Protein AF-A0A376UGY5-F1 (afdb_monomer_lite)

Foldseek 3Di:
DWWQDLQRAIEAEFAADCPPLCLQVLLLLLLQVLQQADSVSYHYDYNDPVPHDDDPYDDPNCSCVWRVVFSNQQSNQLLLVQLCQFCVVQVHDSVQWDAHPNGWIDGPSGIDHSNNLQNQQPDPPHVHIGGGGGGDDDPDDQDKDKDKDWDWDADPVPRDIDTDDIDIGIGRDDDSDPVSVVVVSVVVVVVVCCVVPPDDDDDDPPPDD

pLDDT: mean 94.2, std 6.27, range [48.34, 98.62]

InterPro domains:
  IPR016208 Aldehyde oxidase/xanthine dehydrogenase-like [PTHR11908] (2-206)
  IPR037165 Aldehyde oxidase/xanthine dehydrogenase, molybdopterin binding domain superfamily [SSF56003] (2-205)
  IPR046867 Aldehyde oxidase/xanthine dehydrogenase, second molybdopterin binding domain [PF20256] (2-205)

Secondary structure (DSSP, 8-state):
-EEE-TTS-EEEEESS--SSS-HHHHHHHHHHHHHT--GGGEEEEES-TTTSPP---S-TT-TIIIIIHHHHHHHHHHHHHHHHHHHHHHTS-GGG-EEETTTEEE-SS-EEEHHHHHHHHHSTTS----EE------SS----EEEEEEEEEE-TTT--EEEEEEEEEEE-SS-SSHHHHHHHHHHHHHHHHHHHHT---PPPS----

Structure (mmCIF, N/CA/C/O backbone):
data_AF-A0A376UGY5-F1
#
_entry.id   AF-A0A376UGY5-F1
#
loop_
_atom_site.group_PDB
_atom_site.id
_atom_site.type_symbol
_atom_site.label_atom_id
_atom_site.label_alt_id
_atom_site.label_comp_id
_atom_site.label_asym_id
_atom_site.label_entity_id
_atom_site.label_seq_id
_atom_site.pdbx_PDB_ins_code
_atom_site.Cartn_x
_atom_site.Cartn_y
_atom_site.Cartn_z
_atom_site.occupancy
_atom_site.B_iso_or_equiv
_atom_site.auth_seq_id
_atom_site.auth_comp_id
_atom_site.auth_asym_id
_atom_site.auth_atom_id
_atom_site.pdbx_PDB_model_num
ATOM 1 N N . MET A 1 1 ? -2.502 10.265 7.426 1.00 94.56 1 MET A N 1
ATOM 2 C CA . MET A 1 1 ? -3.609 10.281 8.416 1.00 94.56 1 MET A CA 1
ATOM 3 C C . MET A 1 1 ? -4.703 9.371 7.891 1.00 94.56 1 MET A C 1
ATOM 5 O O . MET A 1 1 ? -4.855 9.305 6.682 1.00 94.56 1 MET A O 1
ATOM 9 N N . ILE A 1 2 ? -5.437 8.677 8.754 1.00 98.06 2 ILE A N 1
ATOM 10 C CA . ILE A 1 2 ? -6.602 7.871 8.373 1.00 98.06 2 ILE A CA 1
ATOM 11 C C . ILE A 1 2 ? -7.768 8.190 9.304 1.00 98.06 2 ILE A C 1
ATOM 13 O O . ILE A 1 2 ? -7.582 8.264 10.517 1.00 98.06 2 ILE A O 1
ATOM 17 N N . LYS A 1 3 ? -8.952 8.410 8.750 1.00 97.62 3 LYS A N 1
ATOM 18 C CA . LYS A 1 3 ? -10.174 8.733 9.485 1.00 97.62 3 LYS A CA 1
ATOM 19 C C . LYS A 1 3 ? -11.205 7.636 9.254 1.00 97.62 3 LYS A C 1
ATOM 21 O O . LYS A 1 3 ? -11.337 7.160 8.132 1.00 97.62 3 LYS A O 1
ATOM 26 N N . LEU A 1 4 ? -11.899 7.249 10.322 1.00 98.38 4 LEU A N 1
ATOM 27 C CA . LEU A 1 4 ? -13.105 6.429 10.250 1.00 98.38 4 LEU A CA 1
ATOM 28 C C . LEU A 1 4 ? -14.309 7.342 9.971 1.00 98.38 4 LEU A C 1
ATOM 30 O O . LEU A 1 4 ? -14.543 8.292 10.725 1.00 98.38 4 LEU A O 1
ATOM 34 N N . GLU A 1 5 ? -15.047 7.056 8.903 1.00 97.94 5 GLU A N 1
ATOM 35 C CA . GLU A 1 5 ? -16.263 7.773 8.513 1.00 97.94 5 GLU A CA 1
ATOM 36 C C . GLU A 1 5 ? -17.517 7.178 9.170 1.00 97.94 5 GLU A C 1
ATOM 38 O O . GLU A 1 5 ? -17.517 6.047 9.663 1.00 97.94 5 GLU A O 1
ATOM 43 N N . SER A 1 6 ? -18.605 7.953 9.176 1.00 95.94 6 SER A N 1
ATOM 44 C CA . SER A 1 6 ? -19.867 7.613 9.852 1.00 95.94 6 SER A CA 1
ATOM 45 C C . SER A 1 6 ? -20.532 6.336 9.321 1.00 95.94 6 SER A C 1
ATOM 47 O O . SER A 1 6 ? -21.316 5.711 10.031 1.00 95.94 6 SER A O 1
ATOM 49 N N . ASP A 1 7 ? -20.236 5.945 8.080 1.00 95.19 7 ASP A N 1
ATOM 50 C CA . ASP A 1 7 ? -20.742 4.728 7.438 1.00 95.19 7 ASP A CA 1
ATOM 51 C C . ASP A 1 7 ? -19.854 3.492 7.677 1.00 95.19 7 ASP A C 1
ATOM 53 O O . ASP A 1 7 ? -20.205 2.390 7.256 1.00 95.19 7 ASP A O 1
ATOM 57 N N . GLY A 1 8 ? -18.732 3.648 8.389 1.00 96.19 8 GLY A N 1
ATOM 58 C CA . GLY A 1 8 ? -17.773 2.580 8.659 1.00 96.19 8 GLY A CA 1
ATOM 59 C C . GLY A 1 8 ? -16.635 2.461 7.641 1.00 96.19 8 GLY A C 1
ATOM 60 O O . GLY A 1 8 ? -15.771 1.603 7.828 1.00 96.19 8 GLY A O 1
ATOM 61 N N . THR A 1 9 ? -16.613 3.300 6.601 1.00 98.12 9 THR A N 1
ATOM 62 C CA . THR A 1 9 ? -15.516 3.375 5.622 1.00 98.12 9 THR A CA 1
ATOM 63 C C . THR A 1 9 ? -14.367 4.252 6.129 1.00 98.12 9 THR A C 1
ATOM 65 O O . THR A 1 9 ? -14.430 4.844 7.211 1.00 98.12 9 THR A O 1
ATOM 68 N N . PHE A 1 10 ? -13.276 4.326 5.365 1.00 98.50 10 PHE A N 1
ATOM 69 C CA . PHE A 1 10 ? -12.065 5.039 5.748 1.00 98.50 10 PHE A CA 1
ATOM 70 C C . PHE A 1 10 ? -11.624 6.041 4.692 1.00 98.50 10 PHE A C 1
ATOM 72 O O . PHE A 1 10 ? -11.534 5.712 3.511 1.00 98.50 10 PHE A O 1
ATOM 79 N N . ILE A 1 11 ? -11.219 7.229 5.138 1.00 97.94 11 ILE A N 1
ATOM 80 C CA . ILE A 1 11 ? -10.492 8.192 4.307 1.00 97.94 11 ILE A CA 1
ATOM 81 C C . ILE A 1 11 ? -9.038 8.246 4.766 1.00 97.94 11 ILE A C 1
ATOM 83 O O . ILE A 1 11 ? -8.745 8.530 5.929 1.00 97.94 11 ILE A O 1
ATOM 87 N N . VAL A 1 12 ? -8.108 8.000 3.846 1.00 97.56 12 VAL A N 1
ATOM 88 C CA . VAL A 1 12 ? -6.664 8.093 4.068 1.00 97.56 12 VAL A CA 1
ATOM 89 C C . VAL A 1 12 ? -6.123 9.329 3.370 1.00 97.56 12 VAL A C 1
ATOM 91 O O . VAL A 1 12 ? -6.063 9.384 2.147 1.00 97.56 12 VAL A O 1
ATOM 94 N N . HIS A 1 13 ? -5.650 10.297 4.148 1.00 95.75 13 HIS A N 1
ATOM 95 C CA . HIS A 1 13 ? -4.862 11.409 3.626 1.00 95.75 13 HIS A CA 1
ATOM 96 C C . HIS A 1 13 ? -3.386 11.010 3.586 1.00 95.75 13 HIS A C 1
ATOM 98 O O . HIS A 1 13 ? -2.750 10.833 4.640 1.00 95.75 13 HIS A O 1
ATOM 104 N N . SER A 1 14 ? -2.857 10.865 2.372 1.00 93.75 14 SER A N 1
ATOM 105 C CA . SER A 1 14 ? -1.465 10.513 2.090 1.00 93.75 14 SER A CA 1
ATOM 106 C C . SER A 1 14 ? -0.712 11.726 1.550 1.00 93.75 14 SER A C 1
ATOM 108 O O . SER A 1 14 ? -1.171 12.383 0.621 1.00 93.75 14 SER A O 1
ATOM 110 N N . GLY A 1 15 ? 0.459 12.026 2.117 1.00 90.94 15 GLY A N 1
ATOM 111 C CA . GLY A 1 15 ? 1.313 13.096 1.593 1.00 90.94 15 GLY A CA 1
ATOM 112 C C . GLY A 1 15 ? 2.056 12.694 0.317 1.00 90.94 15 GLY A C 1
ATOM 113 O O . GLY A 1 15 ? 2.417 13.552 -0.485 1.00 90.94 15 GLY A O 1
ATOM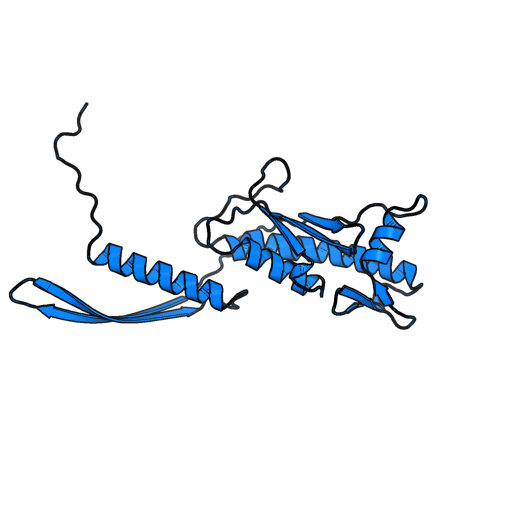 114 N N . GLY A 1 16 ? 2.282 11.393 0.112 1.00 88.38 16 GLY A N 1
ATOM 115 C CA . GLY A 1 16 ? 2.928 10.884 -1.093 1.00 88.38 16 GLY A CA 1
ATOM 116 C C . GLY A 1 16 ? 2.028 11.075 -2.312 1.00 88.38 16 GLY A C 1
ATOM 117 O O . GLY A 1 16 ? 0.856 10.708 -2.270 1.00 88.38 16 GLY A O 1
ATOM 118 N N . ALA A 1 17 ? 2.578 11.635 -3.389 1.00 88.94 17 ALA A N 1
ATOM 119 C CA . ALA A 1 17 ? 1.874 11.798 -4.657 1.00 88.94 17 ALA A CA 1
ATOM 120 C C . ALA A 1 17 ? 1.990 10.528 -5.511 1.00 88.94 17 ALA A C 1
ATOM 122 O O . ALA A 1 17 ? 3.098 10.030 -5.732 1.00 88.94 17 ALA A O 1
ATOM 123 N N . ASP A 1 18 ? 0.870 10.029 -6.030 1.00 91.00 18 ASP A N 1
ATOM 124 C CA . ASP A 1 18 ? 0.881 8.963 -7.029 1.00 91.00 18 ASP A CA 1
ATOM 125 C C . ASP A 1 18 ? 1.038 9.557 -8.434 1.00 91.00 18 ASP A C 1
ATOM 127 O O . ASP A 1 18 ? 0.177 10.276 -8.935 1.00 91.00 18 ASP A O 1
ATOM 131 N N . ILE A 1 19 ? 2.166 9.255 -9.076 1.00 91.75 19 ILE A N 1
ATOM 132 C CA . ILE A 1 19 ? 2.497 9.704 -10.437 1.00 91.75 19 ILE A CA 1
ATOM 133 C C . ILE A 1 19 ? 2.332 8.578 -11.470 1.00 91.75 19 ILE A C 1
ATOM 135 O O . ILE A 1 19 ? 2.988 8.581 -12.511 1.00 91.75 19 ILE A O 1
ATOM 139 N N . GLY A 1 20 ? 1.492 7.584 -11.165 1.00 91.12 20 GLY A N 1
ATOM 140 C CA . GLY A 1 20 ? 1.287 6.386 -11.984 1.00 91.12 20 GLY A CA 1
ATOM 141 C C . GLY A 1 20 ? 2.104 5.178 -11.521 1.00 91.12 20 GLY A C 1
ATOM 142 O O . GLY A 1 20 ? 2.244 4.205 -12.262 1.00 91.12 20 GLY A O 1
ATOM 143 N N . THR A 1 21 ? 2.655 5.222 -10.305 1.00 92.06 21 THR A N 1
ATOM 144 C CA . THR A 1 21 ? 3.353 4.082 -9.689 1.00 92.06 21 THR A CA 1
ATOM 145 C C . THR A 1 21 ? 2.386 3.136 -8.979 1.00 92.06 21 THR A C 1
ATOM 147 O O . THR A 1 21 ? 2.745 1.988 -8.712 1.00 92.06 21 THR A O 1
ATOM 150 N N . GLY A 1 22 ? 1.161 3.595 -8.699 1.00 94.19 22 GLY A N 1
ATOM 151 C CA . GLY A 1 22 ? 0.145 2.842 -7.967 1.00 94.19 22 GLY A CA 1
ATOM 152 C C . GLY A 1 22 ? 0.313 2.935 -6.450 1.00 94.19 22 GLY A C 1
ATOM 153 O O . GLY A 1 22 ? -0.097 2.022 -5.726 1.00 94.19 22 GLY A O 1
ATOM 154 N N . LEU A 1 23 ? 0.927 4.019 -5.964 1.00 95.00 23 LEU A N 1
ATOM 155 C CA . LEU A 1 23 ? 1.089 4.301 -4.541 1.00 95.00 23 LEU A CA 1
ATOM 156 C C . LEU A 1 23 ? -0.255 4.324 -3.807 1.00 95.00 23 LEU A C 1
ATOM 158 O O . LEU A 1 23 ? -0.353 3.753 -2.722 1.00 95.00 23 LEU A O 1
ATOM 162 N N . ASP A 1 24 ? -1.301 4.888 -4.409 1.00 95.75 24 ASP A N 1
ATOM 163 C CA . ASP A 1 24 ? -2.618 4.963 -3.769 1.00 95.75 24 ASP A CA 1
ATOM 164 C C . ASP A 1 24 ? -3.210 3.562 -3.569 1.00 95.75 24 ASP A C 1
ATOM 166 O O . ASP A 1 24 ? -3.769 3.248 -2.517 1.00 95.75 24 ASP A O 1
ATOM 170 N N . THR A 1 25 ? -2.981 2.654 -4.522 1.00 96.75 25 THR A N 1
ATOM 171 C CA . THR A 1 25 ? -3.370 1.241 -4.388 1.00 96.75 25 THR A CA 1
ATOM 172 C C . THR A 1 25 ? -2.561 0.527 -3.304 1.00 96.75 25 THR A C 1
ATOM 174 O O . THR A 1 25 ? -3.109 -0.284 -2.556 1.00 96.75 25 THR A O 1
ATOM 177 N N . VAL A 1 26 ? -1.260 0.810 -3.196 1.00 96.38 26 VAL A N 1
ATOM 178 C CA . VAL A 1 26 ? -0.395 0.255 -2.141 1.00 96.38 26 VAL A CA 1
ATOM 179 C C . VAL A 1 26 ? -0.867 0.715 -0.761 1.00 96.38 26 VAL A C 1
ATOM 181 O O . VAL A 1 26 ? -1.049 -0.119 0.124 1.00 96.38 26 VAL A O 1
ATOM 184 N N . VAL A 1 27 ? -1.126 2.013 -0.590 1.00 96.88 27 VAL A N 1
ATOM 185 C CA . VAL A 1 27 ? -1.649 2.601 0.654 1.00 96.88 27 VAL A CA 1
ATOM 186 C C . VAL A 1 27 ? -2.998 1.985 1.025 1.00 96.88 27 VAL A C 1
ATOM 188 O O . VAL A 1 27 ? -3.181 1.573 2.170 1.00 96.88 27 VAL A O 1
ATOM 191 N N . THR A 1 28 ? -3.903 1.852 0.051 1.00 98.12 28 THR A N 1
ATOM 192 C CA . THR A 1 28 ? -5.217 1.212 0.222 1.00 98.12 28 THR A CA 1
ATOM 193 C C . THR A 1 28 ? -5.068 -0.208 0.766 1.00 98.12 28 THR A C 1
ATOM 195 O O . THR A 1 28 ? -5.662 -0.541 1.788 1.00 98.12 28 THR A O 1
ATOM 198 N N . LYS A 1 29 ? -4.237 -1.041 0.124 1.00 97.69 29 LYS A N 1
ATOM 199 C CA . LYS A 1 29 ? -4.026 -2.439 0.531 1.00 97.69 29 LYS A CA 1
ATOM 200 C C . LYS A 1 29 ? -3.433 -2.555 1.933 1.00 97.69 29 LYS A C 1
ATOM 202 O O . LYS A 1 29 ? -3.926 -3.354 2.720 1.00 97.69 29 LYS A O 1
ATOM 207 N N . LEU A 1 30 ? -2.425 -1.743 2.256 1.00 97.69 30 LEU A N 1
ATOM 208 C CA . LEU A 1 30 ? -1.793 -1.751 3.578 1.00 97.69 30 LEU A CA 1
ATOM 209 C C . LEU A 1 30 ? -2.772 -1.338 4.684 1.00 97.69 30 LEU A C 1
ATOM 211 O O . LEU A 1 30 ? -2.835 -1.989 5.724 1.00 97.69 30 LEU A O 1
ATOM 215 N N . ALA A 1 31 ? -3.550 -0.276 4.465 1.00 98.19 31 ALA A N 1
ATOM 216 C CA . ALA A 1 31 ? -4.553 0.165 5.429 1.00 98.19 31 ALA A CA 1
ATOM 217 C C . ALA A 1 31 ? -5.667 -0.880 5.607 1.00 98.19 31 ALA A C 1
ATOM 219 O O . ALA A 1 31 ? -6.015 -1.212 6.740 1.00 98.19 31 ALA A O 1
ATOM 220 N N . ALA A 1 32 ? -6.175 -1.432 4.502 1.00 98.19 32 ALA A N 1
ATOM 221 C CA . ALA A 1 32 ? -7.214 -2.457 4.508 1.00 98.19 32 ALA A CA 1
ATOM 222 C C . ALA A 1 32 ? -6.768 -3.735 5.234 1.00 98.19 32 ALA A C 1
ATOM 224 O O . ALA A 1 32 ? -7.519 -4.283 6.039 1.00 98.19 32 ALA A O 1
ATOM 225 N N . GLU A 1 33 ? -5.524 -4.172 5.013 1.00 97.69 33 GLU A N 1
ATOM 226 C CA . GLU A 1 33 ? -4.948 -5.331 5.697 1.00 97.69 33 GLU A CA 1
ATOM 227 C C . GLU A 1 33 ? -4.859 -5.109 7.209 1.00 97.69 33 GLU A C 1
ATOM 229 O O . GLU A 1 33 ? -5.299 -5.965 7.968 1.00 97.69 33 GLU A O 1
ATOM 234 N N . VAL A 1 34 ? -4.375 -3.947 7.664 1.00 98.25 34 VAL A N 1
ATOM 235 C CA . VAL A 1 34 ? -4.289 -3.624 9.102 1.00 98.25 34 VAL A CA 1
ATOM 236 C C . VAL A 1 34 ? -5.672 -3.530 9.756 1.00 98.25 34 VAL A C 1
ATOM 238 O O . VAL A 1 34 ? -5.850 -3.945 10.904 1.00 98.25 34 VAL A O 1
ATOM 241 N N . LEU A 1 35 ? -6.654 -2.978 9.042 1.00 98.38 35 LEU A N 1
ATOM 242 C CA . LEU A 1 35 ? -8.011 -2.749 9.548 1.00 98.38 35 LEU A CA 1
ATOM 243 C C . LEU A 1 35 ? -8.959 -3.931 9.315 1.00 98.38 35 LEU A C 1
ATOM 245 O O . LEU A 1 35 ? -10.095 -3.903 9.785 1.00 98.38 35 LEU A O 1
ATOM 249 N N . HIS A 1 36 ? -8.491 -4.985 8.643 1.00 98.06 36 HIS A N 1
ATOM 250 C CA . HIS A 1 36 ? -9.264 -6.176 8.291 1.00 98.06 36 HIS A CA 1
ATOM 251 C C . HIS A 1 36 ? -10.541 -5.852 7.488 1.00 98.06 36 HIS A C 1
ATOM 253 O O . HIS A 1 36 ? -11.508 -6.616 7.542 1.00 98.06 36 HIS A O 1
ATOM 259 N N . CYS A 1 37 ? -10.557 -4.745 6.740 1.00 97.69 37 CYS A N 1
ATOM 260 C CA . CYS A 1 37 ? -11.688 -4.337 5.908 1.00 97.69 37 CYS A CA 1
ATOM 261 C C . CYS A 1 37 ? -11.446 -4.639 4.419 1.00 97.69 37 CYS A C 1
ATOM 263 O O . CYS A 1 37 ? -10.304 -4.828 3.987 1.00 97.69 37 CYS A O 1
ATOM 265 N N . PRO A 1 38 ? -12.511 -4.719 3.607 1.00 97.81 38 PRO A N 1
ATOM 266 C CA . PRO A 1 38 ? -12.393 -4.736 2.163 1.00 97.81 38 PRO A CA 1
ATOM 267 C C . PRO A 1 38 ? -11.639 -3.505 1.633 1.00 97.81 38 PRO A C 1
ATOM 269 O O . PRO A 1 38 ? -11.911 -2.387 2.069 1.00 97.81 38 PRO A O 1
ATOM 272 N N . PRO A 1 39 ? -10.749 -3.660 0.636 1.00 97.25 39 PRO A N 1
ATOM 273 C CA . PRO A 1 39 ? -10.032 -2.529 0.047 1.00 97.25 39 PRO A CA 1
ATOM 274 C C . PRO A 1 39 ? -10.942 -1.439 -0.528 1.00 97.25 39 PRO A C 1
ATOM 276 O O . PRO A 1 39 ? -10.557 -0.276 -0.519 1.00 97.25 39 PRO A O 1
ATOM 279 N N . GLN A 1 40 ? -12.143 -1.789 -1.009 1.00 97.62 40 GLN A N 1
ATOM 280 C CA . GLN A 1 40 ? -13.100 -0.802 -1.520 1.00 97.62 40 GLN A CA 1
ATOM 281 C C . GLN A 1 40 ? -13.644 0.159 -0.450 1.00 97.62 40 GLN A C 1
ATOM 283 O O . GLN A 1 40 ? -14.165 1.211 -0.807 1.00 97.62 40 GLN A O 1
ATOM 288 N N . ASP A 1 41 ? -13.496 -0.176 0.834 1.00 98.12 41 ASP A N 1
ATOM 289 C CA . ASP A 1 41 ? -13.943 0.663 1.948 1.00 98.12 41 ASP A CA 1
ATOM 290 C C . ASP A 1 41 ? -12.860 1.672 2.366 1.00 98.12 41 ASP A C 1
ATOM 292 O O . ASP A 1 41 ? -13.041 2.418 3.325 1.00 98.12 41 ASP A O 1
ATOM 296 N N . VAL A 1 42 ? -11.717 1.694 1.672 1.00 98.44 42 VAL A N 1
ATOM 297 C CA . VAL A 1 42 ? -10.606 2.612 1.930 1.00 98.44 42 VAL A CA 1
ATOM 298 C C . VAL A 1 42 ? -10.446 3.557 0.744 1.00 98.44 42 VAL A C 1
ATOM 300 O O . VAL A 1 42 ? -10.050 3.154 -0.347 1.00 98.44 42 VAL A O 1
ATOM 303 N N . HIS A 1 43 ? -10.708 4.840 0.972 1.00 97.62 43 HIS A N 1
ATOM 304 C CA . HIS A 1 43 ? -10.543 5.896 -0.017 1.00 97.62 43 HIS A CA 1
ATOM 305 C C . HIS A 1 43 ? -9.278 6.710 0.266 1.00 97.62 43 HIS A C 1
ATOM 307 O O . HIS A 1 43 ? -9.110 7.249 1.359 1.00 97.62 43 HIS A O 1
ATOM 313 N N . VAL A 1 44 ? -8.388 6.842 -0.717 1.00 96.75 44 VAL A N 1
ATOM 314 C CA . VAL A 1 44 ? -7.137 7.602 -0.572 1.00 96.75 44 VAL A CA 1
ATOM 315 C C . VAL A 1 44 ? -7.285 8.984 -1.202 1.00 96.75 44 VAL A C 1
ATOM 317 O O . VAL A 1 44 ? -7.766 9.119 -2.322 1.00 96.75 44 VAL A O 1
ATOM 320 N N . ILE A 1 45 ? -6.867 10.016 -0.473 1.00 94.69 45 ILE A N 1
ATOM 321 C CA . ILE A 1 45 ? -6.701 11.384 -0.964 1.00 94.69 45 ILE A CA 1
ATOM 322 C C . ILE A 1 45 ? -5.207 11.696 -0.877 1.00 94.69 45 ILE A C 1
ATOM 324 O O . ILE A 1 45 ? -4.655 11.811 0.223 1.00 94.69 45 ILE A O 1
ATOM 328 N N . SER A 1 46 ? -4.549 11.777 -2.030 1.00 91.25 46 SER A N 1
ATOM 329 C CA . SER A 1 46 ? -3.101 11.945 -2.157 1.00 91.25 46 SER A CA 1
ATOM 330 C C . SER A 1 46 ? -2.729 13.319 -2.727 1.00 91.25 46 SER A C 1
ATOM 332 O O . SER A 1 46 ? -3.491 13.932 -3.472 1.00 91.25 46 SER A O 1
ATOM 334 N N . GLY A 1 47 ? -1.550 13.826 -2.355 1.00 84.75 47 GLY A N 1
ATOM 335 C CA . GLY A 1 47 ? -0.925 14.993 -2.996 1.00 84.75 47 GLY A CA 1
ATOM 336 C C . GLY A 1 47 ? -1.511 16.375 -2.671 1.00 84.75 47 GLY A C 1
ATOM 337 O O . GLY A 1 47 ? -1.036 17.364 -3.225 1.00 84.75 47 GLY A O 1
ATOM 338 N N . ASP A 1 48 ? -2.492 16.474 -1.773 1.00 89.06 48 ASP A N 1
ATOM 339 C CA . ASP A 1 48 ? -3.040 17.755 -1.312 1.00 89.06 48 ASP A CA 1
ATOM 340 C C . ASP A 1 48 ? -2.315 18.236 -0.044 1.00 89.06 48 ASP A C 1
ATOM 342 O O . ASP A 1 48 ? -2.486 17.669 1.036 1.00 89.06 48 ASP A O 1
ATOM 346 N N . THR A 1 49 ? -1.507 19.291 -0.168 1.00 89.62 49 THR A N 1
ATOM 347 C CA . THR A 1 49 ? -0.704 19.840 0.937 1.00 89.62 49 THR A CA 1
ATOM 348 C C . THR A 1 49 ? -1.511 20.568 2.008 1.00 89.62 49 THR A C 1
ATOM 350 O O . THR A 1 49 ? -0.987 20.761 3.103 1.00 89.62 49 THR A O 1
ATOM 353 N N . ASP A 1 50 ? -2.754 20.966 1.724 1.00 89.94 50 ASP A N 1
ATOM 354 C CA . ASP A 1 50 ? -3.626 21.598 2.720 1.00 89.94 50 ASP A CA 1
ATOM 355 C C . ASP A 1 50 ? -4.238 20.548 3.663 1.00 89.94 50 ASP A C 1
ATOM 357 O O . ASP A 1 50 ? -4.547 20.847 4.818 1.00 89.94 50 ASP A O 1
ATOM 361 N N . HIS A 1 51 ? -4.379 19.303 3.191 1.00 86.12 51 HIS A N 1
ATOM 362 C CA . HIS A 1 51 ? -5.057 18.224 3.917 1.00 86.12 51 HIS A CA 1
ATOM 363 C C . HIS A 1 51 ? -4.122 17.104 4.393 1.00 86.12 51 HIS A C 1
ATOM 365 O O . HIS A 1 51 ? -4.371 16.478 5.428 1.00 86.12 51 HIS A O 1
ATOM 371 N N . ALA A 1 52 ? -3.060 16.805 3.647 1.00 86.81 52 ALA A N 1
ATOM 372 C CA . ALA A 1 52 ? -2.151 15.715 3.960 1.00 86.81 52 ALA A CA 1
ATOM 373 C C . ALA A 1 52 ? -1.023 16.142 4.907 1.00 86.81 52 ALA A C 1
ATOM 375 O O . ALA A 1 52 ? -0.581 17.288 4.950 1.00 86.81 52 ALA A O 1
ATOM 376 N N . LEU A 1 53 ? -0.515 15.168 5.666 1.00 86.69 53 LEU A N 1
ATOM 377 C CA . LEU A 1 53 ? 0.712 15.358 6.435 1.00 86.69 53 LEU A CA 1
ATOM 378 C C . LEU A 1 53 ? 1.914 15.435 5.490 1.00 86.69 53 LEU A C 1
ATOM 380 O O . LEU A 1 53 ? 1.899 14.848 4.409 1.00 86.69 53 LEU A O 1
ATOM 384 N N . PHE A 1 54 ? 2.969 16.118 5.936 1.00 89.69 54 PHE A N 1
ATOM 385 C CA . PHE A 1 54 ? 4.190 16.288 5.157 1.00 89.69 54 PHE A CA 1
ATOM 386 C C . PHE A 1 54 ? 4.785 14.944 4.709 1.00 89.69 54 PHE A C 1
ATOM 388 O O . PHE A 1 54 ? 5.039 14.056 5.525 1.00 89.69 54 PHE A O 1
ATOM 395 N N . ASP A 1 55 ? 5.082 14.858 3.418 1.00 89.94 55 ASP A N 1
ATOM 396 C CA . ASP A 1 55 ? 5.838 13.793 2.770 1.00 89.94 55 ASP A CA 1
ATOM 397 C C . ASP A 1 55 ? 6.821 14.458 1.793 1.00 89.94 55 ASP A C 1
ATOM 399 O O . ASP A 1 55 ? 6.557 15.539 1.263 1.00 89.94 55 ASP A O 1
ATOM 403 N N . LYS A 1 56 ? 7.980 13.836 1.565 1.00 86.62 56 LYS A N 1
ATOM 404 C CA . LYS A 1 56 ? 8.974 14.355 0.614 1.00 86.62 56 LYS A CA 1
ATOM 405 C C . LYS A 1 56 ? 8.580 14.113 -0.850 1.00 86.62 56 LYS A C 1
ATOM 407 O O . LYS A 1 56 ? 9.244 14.634 -1.743 1.00 86.62 56 LYS A O 1
ATOM 412 N N . GLY A 1 57 ? 7.530 13.337 -1.093 1.00 85.00 57 GLY A N 1
ATOM 413 C CA . GLY A 1 57 ? 7.005 13.013 -2.409 1.00 85.00 57 GLY A CA 1
ATOM 414 C C . GLY A 1 57 ? 7.572 11.716 -2.985 1.00 85.00 57 GLY A C 1
ATOM 415 O O . GLY A 1 57 ? 8.417 11.037 -2.394 1.00 85.00 57 GLY A O 1
ATOM 416 N N . ALA A 1 58 ? 7.095 11.371 -4.180 1.00 85.81 58 ALA A N 1
ATOM 417 C CA . ALA A 1 58 ? 7.512 10.171 -4.891 1.00 85.81 58 ALA A CA 1
ATOM 418 C C . ALA A 1 58 ? 8.851 10.388 -5.613 1.00 85.81 58 ALA A C 1
ATOM 420 O O . ALA A 1 58 ? 8.931 11.103 -6.610 1.00 85.81 58 ALA A O 1
ATOM 421 N N . TYR A 1 59 ? 9.908 9.737 -5.128 1.00 82.94 59 TYR A N 1
ATOM 422 C CA . TYR A 1 59 ? 11.225 9.714 -5.771 1.00 82.94 59 TYR A CA 1
ATOM 423 C C . TYR A 1 59 ? 11.983 8.443 -5.383 1.00 82.94 59 TYR A C 1
ATOM 425 O O . TYR A 1 59 ? 11.696 7.845 -4.356 1.00 82.94 59 TYR A O 1
ATOM 433 N N . ALA A 1 60 ? 12.964 8.022 -6.187 1.00 84.62 60 ALA A N 1
ATOM 434 C CA . ALA A 1 60 ? 13.901 6.937 -5.849 1.00 84.62 60 ALA A CA 1
ATOM 435 C C . ALA A 1 60 ? 13.254 5.663 -5.247 1.00 84.62 60 ALA A C 1
ATOM 437 O O . ALA A 1 60 ? 13.798 5.065 -4.322 1.00 84.62 60 ALA A O 1
ATOM 438 N N . SER A 1 61 ? 12.076 5.269 -5.744 1.00 84.50 61 SER A N 1
ATOM 439 C CA . SER A 1 61 ? 11.307 4.121 -5.231 1.00 84.50 61 SER A CA 1
ATOM 440 C C . SER A 1 61 ? 10.946 4.205 -3.733 1.00 84.50 61 SER A C 1
ATOM 442 O O . SER A 1 61 ? 10.776 3.186 -3.068 1.00 84.50 61 SER A O 1
ATOM 444 N N . SER A 1 62 ? 10.794 5.420 -3.195 1.00 88.19 62 SER A N 1
ATOM 445 C CA . SER A 1 62 ? 10.517 5.693 -1.778 1.00 88.19 62 SER A CA 1
ATOM 446 C C . SER A 1 62 ? 9.085 5.360 -1.345 1.00 88.19 62 SER A C 1
ATOM 448 O O . SER A 1 62 ? 8.870 5.055 -0.173 1.00 88.19 62 SER A O 1
ATOM 450 N N . GLY A 1 63 ? 8.116 5.402 -2.266 1.00 91.88 63 GLY A N 1
ATOM 451 C CA . GLY A 1 63 ? 6.683 5.430 -1.944 1.00 91.88 63 GLY A CA 1
ATOM 452 C C . GLY A 1 63 ? 6.219 4.300 -1.020 1.00 91.88 63 GLY A C 1
ATOM 453 O O . GLY A 1 63 ? 5.640 4.561 0.032 1.00 91.88 63 GLY A O 1
ATOM 454 N N . THR A 1 64 ? 6.528 3.043 -1.350 1.00 93.44 64 THR A N 1
ATOM 455 C CA . THR A 1 64 ? 6.151 1.892 -0.506 1.00 93.44 64 THR A CA 1
ATOM 456 C C . THR A 1 64 ? 6.867 1.911 0.846 1.00 93.44 64 THR A C 1
ATOM 458 O O . THR A 1 64 ? 6.257 1.621 1.872 1.00 93.44 64 THR A O 1
ATOM 461 N N . CYS A 1 65 ? 8.155 2.267 0.862 1.00 92.06 65 CYS A N 1
ATOM 462 C CA . CYS A 1 65 ? 8.963 2.254 2.079 1.00 92.06 65 CYS A CA 1
ATOM 463 C C . CYS A 1 65 ? 8.527 3.343 3.064 1.00 92.06 65 CYS A C 1
ATOM 465 O O . CYS A 1 65 ? 8.329 3.055 4.238 1.00 92.06 65 CYS A O 1
ATOM 467 N N . PHE A 1 66 ? 8.349 4.580 2.601 1.00 92.75 66 PHE A N 1
ATOM 468 C CA . PHE A 1 66 ? 8.045 5.710 3.475 1.00 92.75 66 PHE A CA 1
ATOM 469 C C . PHE A 1 66 ? 6.542 5.923 3.623 1.00 92.75 66 PHE A C 1
ATOM 471 O O . PHE A 1 66 ? 5.999 5.697 4.705 1.00 92.75 66 PHE A O 1
ATOM 478 N N . SER A 1 67 ? 5.858 6.302 2.543 1.00 93.62 67 SER A N 1
ATOM 479 C CA . SER A 1 67 ? 4.424 6.603 2.576 1.00 93.62 67 SER A CA 1
ATOM 480 C C . SER A 1 67 ? 3.598 5.356 2.921 1.00 93.62 67 SER A C 1
ATOM 482 O O . SER A 1 67 ? 2.659 5.440 3.710 1.00 93.62 67 SER A O 1
ATOM 484 N N . GLY A 1 68 ? 3.994 4.177 2.424 1.00 94.56 68 GLY A N 1
ATOM 485 C CA . GLY A 1 68 ? 3.363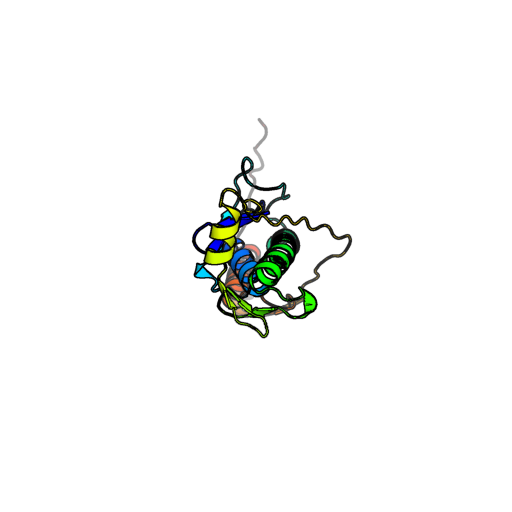 2.901 2.775 1.00 94.56 68 GLY A CA 1
ATOM 486 C C . GLY A 1 68 ? 3.488 2.552 4.263 1.00 94.56 68 GLY A C 1
ATOM 487 O O . GLY A 1 68 ? 2.480 2.267 4.912 1.00 94.56 68 GLY A O 1
ATOM 488 N N . ASN A 1 69 ? 4.685 2.641 4.857 1.00 95.00 69 ASN A N 1
ATOM 489 C CA . ASN A 1 69 ? 4.832 2.417 6.303 1.00 95.00 69 ASN A CA 1
ATOM 490 C C . ASN A 1 69 ? 4.145 3.498 7.142 1.00 95.00 69 ASN A C 1
ATOM 492 O O . ASN A 1 69 ? 3.586 3.179 8.188 1.00 95.00 69 ASN A O 1
ATOM 496 N N . ALA A 1 70 ? 4.143 4.759 6.704 1.00 95.81 70 ALA A N 1
ATOM 497 C CA . ALA A 1 70 ? 3.402 5.815 7.388 1.00 95.81 70 ALA A CA 1
ATOM 498 C C . ALA A 1 70 ? 1.889 5.530 7.390 1.00 95.81 70 ALA A C 1
ATOM 500 O O . ALA A 1 70 ? 1.234 5.719 8.418 1.00 95.81 70 ALA A O 1
ATOM 501 N N . ALA A 1 71 ? 1.345 5.017 6.281 1.00 96.56 71 ALA A N 1
ATOM 502 C CA . ALA A 1 71 ? -0.041 4.564 6.196 1.00 96.56 71 ALA A CA 1
ATOM 503 C C . ALA A 1 71 ? -0.313 3.365 7.118 1.00 96.56 71 ALA A C 1
ATOM 505 O O . ALA A 1 71 ? -1.290 3.398 7.865 1.00 96.56 71 ALA A O 1
ATOM 506 N N . ARG A 1 72 ? 0.580 2.362 7.141 1.00 97.62 72 ARG A N 1
ATOM 507 C CA . ARG A 1 72 ? 0.503 1.220 8.072 1.00 97.62 72 ARG A CA 1
ATOM 508 C C . ARG A 1 72 ? 0.453 1.689 9.528 1.00 97.62 72 ARG A C 1
ATOM 510 O O . ARG A 1 72 ? -0.455 1.305 10.254 1.00 97.62 72 ARG A O 1
ATOM 517 N N . LEU A 1 73 ? 1.368 2.571 9.936 1.00 98.00 73 LEU A N 1
ATOM 518 C CA . LEU A 1 73 ? 1.405 3.126 11.295 1.00 98.00 73 LEU A CA 1
ATOM 519 C C . LEU A 1 73 ? 0.140 3.926 11.633 1.00 98.00 73 LEU A C 1
ATOM 521 O O . LEU A 1 73 ? -0.380 3.828 12.743 1.00 98.00 73 LEU A O 1
ATOM 525 N N . ALA A 1 74 ? -0.381 4.705 10.682 1.00 98.25 74 ALA A N 1
ATOM 526 C CA . ALA A 1 74 ? -1.625 5.441 10.881 1.00 98.25 74 ALA A CA 1
ATOM 527 C C . ALA A 1 74 ? -2.821 4.492 11.069 1.00 98.25 74 ALA A C 1
ATOM 529 O O . ALA A 1 74 ? -3.656 4.730 11.944 1.00 98.25 74 ALA A O 1
ATOM 530 N N . ALA A 1 75 ? -2.882 3.413 10.285 1.00 98.50 75 ALA A N 1
ATOM 531 C CA . ALA A 1 75 ? -3.902 2.378 10.404 1.00 98.50 75 ALA A CA 1
ATOM 532 C C . ALA A 1 75 ? -3.782 1.607 11.727 1.00 98.50 75 ALA A C 1
ATOM 534 O O . ALA A 1 75 ? -4.796 1.359 12.371 1.00 98.50 75 ALA A O 1
ATOM 535 N N . GLU A 1 76 ? -2.566 1.304 12.191 1.00 98.62 76 GLU A N 1
ATOM 536 C CA . GLU A 1 76 ? -2.325 0.668 13.495 1.00 98.62 76 GLU A CA 1
ATOM 537 C C . GLU A 1 76 ? -2.788 1.565 14.647 1.00 98.62 76 GLU A C 1
ATOM 539 O O . GLU A 1 76 ? -3.504 1.111 15.541 1.00 98.62 76 GLU A O 1
ATOM 544 N N . ASN A 1 77 ? -2.480 2.863 14.581 1.00 98.56 77 ASN A N 1
ATOM 545 C CA . ASN A 1 77 ? -2.955 3.830 15.565 1.00 98.56 77 ASN A CA 1
ATOM 546 C C . ASN A 1 77 ? -4.491 3.943 15.590 1.00 98.56 77 ASN A C 1
ATOM 548 O O . ASN A 1 77 ? -5.087 4.076 16.661 1.00 98.56 77 ASN A O 1
ATOM 552 N N . LEU A 1 78 ? -5.148 3.897 14.426 1.00 98.56 78 LEU A N 1
ATOM 553 C CA . LEU A 1 78 ? -6.611 3.889 14.352 1.00 98.56 78 LEU A CA 1
ATOM 554 C C . LEU A 1 78 ? -7.194 2.569 14.875 1.00 98.56 78 LEU A C 1
ATOM 556 O O . LEU A 1 78 ? -8.161 2.588 15.635 1.00 98.56 78 LEU A O 1
ATOM 560 N N . ARG A 1 79 ? -6.579 1.434 14.528 1.00 98.50 79 ARG A N 1
ATOM 561 C CA . ARG A 1 79 ? -6.955 0.094 14.993 1.00 98.50 79 ARG A CA 1
ATOM 562 C C . ARG A 1 79 ? -6.994 0.017 16.516 1.00 98.50 79 ARG A C 1
ATOM 564 O O . ARG A 1 79 ? -7.943 -0.538 17.062 1.00 98.50 79 ARG A O 1
ATOM 571 N N . GLU A 1 80 ? -6.006 0.578 17.209 1.00 98.38 80 GLU A N 1
ATOM 572 C CA . GLU A 1 80 ? -5.989 0.616 18.679 1.00 98.38 80 GLU A CA 1
ATOM 573 C C . GLU A 1 80 ? -7.211 1.346 19.255 1.00 98.38 80 GLU A C 1
ATOM 575 O O . GLU A 1 80 ? -7.853 0.851 20.182 1.00 98.38 80 GLU A O 1
ATOM 580 N N . LYS A 1 81 ? -7.581 2.490 18.667 1.00 98.44 81 LYS A N 1
ATOM 581 C CA . LYS A 1 81 ? -8.750 3.283 19.081 1.00 98.44 81 LYS A CA 1
ATOM 582 C C . LYS A 1 81 ? -10.060 2.549 18.803 1.00 98.44 81 LYS A C 1
ATOM 584 O O . LYS A 1 81 ? -10.938 2.514 19.663 1.00 98.44 81 LYS A O 1
ATOM 589 N N . ILE A 1 82 ? -10.173 1.925 17.630 1.00 98.44 82 ILE A N 1
ATOM 590 C CA . ILE A 1 82 ? -11.331 1.109 17.244 1.00 98.44 82 ILE A CA 1
ATOM 591 C C . ILE A 1 82 ? -11.510 -0.059 18.218 1.00 98.44 82 ILE A C 1
ATOM 593 O O . ILE A 1 82 ? -12.609 -0.262 18.726 1.00 98.44 82 ILE A O 1
ATOM 597 N N . LEU A 1 83 ? -10.440 -0.797 18.531 1.00 98.50 83 LEU A N 1
ATOM 598 C CA . LEU A 1 83 ? -10.497 -1.910 19.482 1.00 98.50 83 LEU A CA 1
ATOM 599 C C . LEU A 1 83 ? -10.870 -1.443 20.886 1.00 98.50 83 LEU A C 1
ATOM 601 O O . LEU A 1 83 ? -11.695 -2.080 21.536 1.00 98.50 83 LEU A O 1
ATOM 605 N N . PHE A 1 84 ? -10.306 -0.323 21.343 1.00 98.38 84 PHE A N 1
ATOM 606 C CA . PHE A 1 84 ? -10.623 0.245 22.649 1.00 98.38 84 PHE A CA 1
ATOM 607 C C . PHE A 1 84 ? -12.120 0.561 22.785 1.00 98.38 84 PHE A C 1
ATOM 609 O O . PHE A 1 84 ? -12.764 0.104 23.731 1.00 98.38 84 PHE A O 1
ATOM 616 N N . HIS A 1 85 ? -12.697 1.284 21.824 1.00 98.00 85 HIS A N 1
ATOM 617 C CA . HIS A 1 85 ? -14.113 1.657 21.873 1.00 98.00 85 HIS A CA 1
ATOM 618 C C . HIS A 1 85 ? -15.054 0.490 21.551 1.00 98.00 85 HIS A C 1
ATOM 620 O O . HIS A 1 85 ? -16.088 0.345 22.203 1.00 98.00 85 HIS A O 1
ATOM 626 N N . GLY A 1 86 ? -14.682 -0.395 20.625 1.00 97.69 86 GLY A N 1
ATOM 627 C CA . GLY A 1 86 ? -15.439 -1.615 20.349 1.00 97.69 86 GLY A CA 1
ATOM 628 C C . GLY A 1 86 ? -15.511 -2.541 21.568 1.00 97.69 86 GLY A C 1
ATOM 629 O O . GLY A 1 86 ? -16.583 -3.052 21.888 1.00 97.69 86 GLY A O 1
ATOM 630 N N . ALA A 1 87 ? -14.417 -2.680 22.326 1.00 98.12 87 ALA A N 1
ATOM 631 C CA . ALA A 1 87 ? -14.408 -3.422 23.589 1.00 98.12 87 ALA A CA 1
ATOM 632 C C . ALA A 1 87 ? -15.362 -2.812 24.626 1.00 98.12 87 ALA A C 1
ATOM 634 O O . ALA A 1 87 ? -16.113 -3.537 25.280 1.00 98.12 87 ALA A O 1
ATOM 635 N N . GLN A 1 88 ? -15.381 -1.479 24.744 1.00 97.00 88 GLN A N 1
ATOM 636 C CA . GLN A 1 88 ? -16.315 -0.776 25.629 1.00 97.00 88 GLN A CA 1
ATOM 637 C C . GLN A 1 88 ? -17.775 -1.027 25.238 1.00 97.00 88 GLN A C 1
ATOM 639 O O . GLN A 1 88 ? -18.604 -1.254 26.118 1.00 97.00 88 GLN A O 1
ATOM 644 N N . MET A 1 89 ? -18.088 -1.030 23.940 1.00 96.75 89 MET A N 1
ATOM 645 C CA . MET A 1 89 ? -19.438 -1.315 23.440 1.00 96.75 89 MET A CA 1
ATOM 646 C C . MET A 1 89 ? -19.870 -2.762 23.707 1.00 96.75 89 MET A C 1
ATOM 648 O O . MET A 1 89 ? -21.034 -2.999 24.021 1.00 96.75 89 MET A O 1
ATOM 652 N N . LEU A 1 90 ? -18.935 -3.715 23.655 1.00 97.50 90 LEU A N 1
ATOM 653 C CA . LEU A 1 90 ? -19.178 -5.118 24.015 1.00 97.50 90 LEU A CA 1
ATOM 654 C C . LEU A 1 90 ? -19.169 -5.367 25.534 1.00 97.50 90 LEU A C 1
ATOM 656 O O . LEU A 1 90 ? -19.600 -6.424 26.001 1.00 97.50 90 LEU A O 1
ATOM 660 N N . GLY A 1 91 ? -18.686 -4.410 26.332 1.00 97.00 91 GLY A N 1
ATOM 661 C CA . GLY A 1 91 ? -18.470 -4.593 27.766 1.00 97.00 91 GLY A CA 1
ATOM 662 C C . GLY A 1 91 ? -17.444 -5.694 28.058 1.00 97.00 91 GLY A C 1
ATOM 663 O O . GLY A 1 91 ? -17.657 -6.516 28.956 1.00 97.00 91 GLY A O 1
ATOM 664 N N . GLU A 1 92 ? -16.376 -5.756 27.263 1.00 97.88 92 GLU A N 1
ATOM 665 C CA . GLU A 1 92 ? -15.270 -6.714 27.376 1.00 97.88 92 GLU A CA 1
ATOM 666 C C . GLU A 1 92 ? -13.932 -5.982 27.556 1.00 97.88 92 GLU A C 1
ATOM 668 O O . GLU A 1 92 ? -13.824 -4.778 27.317 1.00 97.88 92 GLU A O 1
ATOM 673 N N . ALA A 1 93 ? -12.898 -6.693 28.014 1.00 97.56 93 ALA A N 1
ATOM 674 C CA . ALA A 1 93 ? -11.554 -6.129 28.063 1.00 97.56 93 ALA A CA 1
ATOM 675 C C . ALA A 1 93 ? -10.989 -5.999 26.640 1.00 97.56 93 ALA A C 1
ATOM 677 O O . ALA A 1 93 ? -11.239 -6.848 25.790 1.00 97.56 93 ALA A O 1
ATOM 678 N N . VAL A 1 94 ? -10.161 -4.981 26.388 1.00 97.50 94 VAL A N 1
ATOM 679 C CA . VAL A 1 94 ? -9.532 -4.777 25.066 1.00 97.50 94 VAL A CA 1
ATOM 680 C C . VAL A 1 94 ? -8.708 -5.996 24.629 1.00 97.50 94 VAL A C 1
ATOM 682 O O . VAL A 1 94 ? -8.668 -6.323 23.451 1.00 97.50 94 VAL A O 1
ATOM 685 N N . ALA A 1 95 ? -8.098 -6.708 25.582 1.0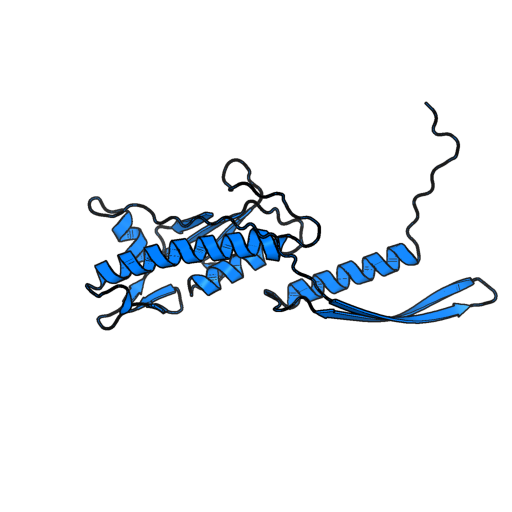0 97.44 95 ALA A N 1
ATOM 686 C CA . ALA A 1 95 ? -7.340 -7.931 25.319 1.00 97.44 95 ALA A CA 1
ATOM 687 C C . ALA A 1 95 ? -8.209 -9.132 24.887 1.00 97.44 95 ALA A C 1
ATOM 689 O O . ALA A 1 95 ? -7.673 -10.105 24.366 1.00 97.44 95 ALA A O 1
ATOM 690 N N . ASP A 1 96 ? -9.526 -9.077 25.113 1.00 97.38 96 ASP A N 1
ATOM 691 C CA . ASP A 1 96 ? -10.481 -10.133 24.757 1.00 97.38 96 ASP A CA 1
ATOM 692 C C . ASP A 1 96 ? -11.179 -9.887 23.407 1.00 97.38 96 ASP A C 1
ATOM 694 O O . ASP A 1 96 ? -11.964 -10.730 22.967 1.00 97.38 96 ASP A O 1
ATOM 698 N N . VAL A 1 97 ? -10.908 -8.755 22.748 1.00 98.00 97 VAL A N 1
ATOM 699 C CA . VAL A 1 97 ? -11.484 -8.421 21.441 1.00 98.00 97 VAL A CA 1
ATOM 700 C C . VAL A 1 97 ? -10.413 -8.349 20.361 1.00 98.00 97 VAL A C 1
ATOM 702 O O . VAL A 1 97 ? -9.244 -8.066 20.616 1.00 98.00 97 VAL A O 1
ATOM 705 N N . GLN A 1 98 ? -10.823 -8.573 19.119 1.00 97.94 98 GLN A N 1
ATOM 706 C CA . GLN A 1 98 ? -9.947 -8.497 17.957 1.00 97.94 98 GLN A CA 1
ATOM 707 C C . GLN A 1 98 ? -10.677 -7.916 16.749 1.00 97.94 98 GLN A C 1
ATOM 709 O O . GLN A 1 98 ? -11.906 -7.960 16.673 1.00 97.94 98 GLN A O 1
ATOM 714 N N . LEU A 1 99 ? -9.911 -7.418 15.777 1.00 97.44 99 LEU A N 1
ATOM 715 C CA . LEU A 1 99 ? -10.458 -7.113 14.462 1.00 97.44 99 LEU A CA 1
ATOM 716 C C . LEU A 1 99 ? -10.693 -8.413 13.696 1.00 97.44 99 LEU A C 1
ATOM 718 O O . LEU A 1 99 ? -9.826 -9.289 13.652 1.00 97.44 99 LEU A O 1
ATOM 722 N N . ALA A 1 100 ? -11.857 -8.529 13.075 1.00 96.38 100 ALA A N 1
ATOM 723 C CA . ALA A 1 100 ? -12.201 -9.634 12.198 1.00 96.38 100 ALA A CA 1
ATOM 724 C C . ALA A 1 100 ? -12.708 -9.102 10.855 1.00 96.38 100 ALA A C 1
ATOM 726 O O . ALA A 1 100 ? -13.366 -8.064 10.789 1.00 96.38 100 ALA A O 1
ATOM 727 N N . THR A 1 101 ? -12.408 -9.831 9.783 1.00 94.44 101 THR A N 1
ATOM 728 C CA . THR A 1 101 ? -12.926 -9.552 8.440 1.00 94.44 101 THR A CA 1
ATOM 729 C C . THR A 1 101 ? -14.451 -9.721 8.424 1.00 94.44 101 THR A C 1
ATOM 731 O O . THR A 1 101 ? -14.934 -10.703 8.995 1.00 94.44 101 THR A O 1
ATOM 734 N N . PRO A 1 102 ? -15.225 -8.818 7.787 1.00 92.88 102 PRO A N 1
ATOM 735 C CA . PRO A 1 102 ? -14.811 -7.747 6.869 1.00 92.88 102 PRO A CA 1
ATOM 736 C C . PRO A 1 102 ? -14.659 -6.347 7.503 1.00 92.88 102 PRO A C 1
ATOM 738 O O . PRO A 1 102 ? -14.898 -5.358 6.829 1.00 92.88 102 PRO A O 1
ATOM 741 N N . GLY A 1 103 ? -14.280 -6.222 8.773 1.00 93.56 103 GLY A N 1
ATOM 742 C CA . GLY A 1 103 ? -14.130 -4.915 9.427 1.00 93.56 103 GLY A CA 1
ATOM 743 C C . GLY A 1 103 ? -15.092 -4.760 10.596 1.00 93.56 103 GLY A C 1
ATOM 744 O O . GLY A 1 103 ? -15.963 -3.891 10.619 1.00 93.56 103 GLY A O 1
ATOM 745 N N . VAL A 1 104 ? -14.961 -5.659 11.568 1.00 97.56 104 VAL A N 1
ATOM 746 C CA . VAL A 1 104 ? -15.733 -5.638 12.812 1.00 97.56 104 VAL A CA 1
ATOM 747 C C . VAL A 1 104 ? -14.807 -5.829 14.004 1.00 97.56 104 VAL A C 1
ATOM 749 O O . VAL A 1 104 ? -13.782 -6.511 13.909 1.00 97.56 104 VAL A O 1
ATOM 752 N N . VAL A 1 105 ? -15.187 -5.271 15.150 1.00 98.31 105 VAL A N 1
ATOM 753 C CA . VAL A 1 105 ? -14.593 -5.646 16.436 1.00 98.31 105 VAL A CA 1
ATOM 754 C C . VAL A 1 105 ? -15.379 -6.831 16.974 1.00 98.31 105 VAL A C 1
ATOM 756 O O . VAL A 1 105 ? -16.573 -6.714 17.238 1.00 98.31 105 VAL A O 1
ATOM 759 N N . ARG A 1 106 ? -14.716 -7.975 17.138 1.00 98.38 106 ARG A N 1
ATOM 760 C CA . ARG A 1 106 ? -15.323 -9.214 17.630 1.00 98.38 106 ARG A CA 1
ATOM 761 C C . ARG A 1 106 ? -14.764 -9.581 18.999 1.00 98.38 106 ARG A C 1
ATOM 763 O O . ARG A 1 106 ? -13.548 -9.662 19.164 1.00 98.38 106 ARG A O 1
ATOM 770 N N . GLY A 1 107 ? -15.661 -9.837 19.945 1.00 97.06 107 GLY A N 1
ATOM 771 C CA . GLY A 1 107 ? -15.372 -10.371 21.275 1.00 97.06 107 GLY A CA 1
ATOM 772 C C . GLY A 1 107 ? -16.115 -11.681 21.535 1.00 97.06 107 GLY A C 1
ATOM 773 O O . GLY A 1 107 ? -16.654 -12.304 20.617 1.00 97.06 107 GLY A O 1
ATOM 774 N N . LYS A 1 108 ? -16.163 -12.114 22.797 1.00 95.44 108 LYS A N 1
ATOM 775 C CA . LYS A 1 108 ? -16.877 -13.334 23.211 1.00 95.44 108 LYS A CA 1
ATOM 776 C C . LYS A 1 108 ? -18.388 -13.117 23.288 1.00 95.44 108 LYS A C 1
ATOM 778 O O . LYS A 1 108 ? -19.145 -14.074 23.146 1.00 95.44 108 LYS A O 1
ATOM 783 N N . LYS A 1 109 ? -18.830 -11.883 23.546 1.00 93.38 109 LYS A N 1
ATOM 784 C CA . LYS A 1 109 ? -20.245 -11.526 23.742 1.00 93.38 109 LYS A CA 1
ATOM 785 C C . LYS A 1 109 ? -20.949 -11.111 22.453 1.00 93.38 109 LYS A C 1
ATOM 787 O O . LYS A 1 109 ? -22.174 -11.032 22.444 1.00 93.38 109 LYS A O 1
ATOM 792 N N . GLY A 1 110 ? -20.199 -10.854 21.385 1.00 96.25 110 GLY A N 1
ATOM 793 C CA . GLY A 1 110 ? -20.748 -10.457 20.097 1.00 96.25 110 GLY A CA 1
ATOM 794 C C . GLY A 1 110 ? -19.734 -9.723 19.232 1.00 96.25 110 GLY A C 1
ATOM 795 O O . GLY A 1 110 ? -18.521 -9.829 19.422 1.00 96.25 110 GLY A O 1
ATOM 796 N N . GLU A 1 111 ? -20.255 -8.965 18.280 1.00 97.75 111 GLU A N 1
ATOM 797 C CA . GLU A 1 111 ? -19.473 -8.129 17.382 1.00 97.75 111 GLU A CA 1
ATOM 798 C C . GLU A 1 111 ? -20.126 -6.762 17.209 1.00 97.75 111 GLU A C 1
ATOM 800 O O . GLU A 1 111 ? -21.335 -6.612 17.381 1.00 97.75 111 GLU A O 1
ATOM 805 N N . VAL A 1 112 ? -19.303 -5.769 16.893 1.00 97.88 112 VAL A N 1
ATOM 806 C CA . VAL A 1 112 ? -19.727 -4.396 16.623 1.00 97.88 112 VAL A CA 1
ATOM 807 C C . VAL A 1 112 ? -19.080 -3.956 15.318 1.00 97.88 112 VAL A C 1
ATOM 809 O O . VAL A 1 112 ? -17.873 -4.145 15.127 1.00 97.88 112 VAL A O 1
ATOM 812 N N . SER A 1 113 ? -19.877 -3.391 14.412 1.00 98.06 113 SER A N 1
ATOM 813 C CA . SER A 1 113 ? -19.373 -2.895 13.133 1.00 98.06 113 SER A CA 1
ATOM 814 C C . SER A 1 113 ? -18.618 -1.574 13.295 1.00 98.06 113 SER A C 1
ATOM 816 O O . SER A 1 113 ? -18.824 -0.833 14.259 1.00 98.06 113 SER A O 1
ATOM 818 N N . PHE A 1 114 ? -17.751 -1.243 12.336 1.00 98.12 114 PHE A N 1
ATOM 819 C CA . PHE A 1 114 ? -17.099 0.069 12.313 1.00 98.12 114 PHE A CA 1
ATOM 820 C C . PHE A 1 114 ? -18.103 1.224 12.206 1.00 98.12 114 PHE A C 1
ATOM 822 O O . PHE A 1 114 ? -17.905 2.243 12.865 1.00 98.12 114 PHE A O 1
ATOM 829 N N . GLY A 1 115 ? -19.210 1.039 11.478 1.00 97.44 115 GLY A N 1
ATOM 830 C CA . GLY A 1 115 ? -20.295 2.021 11.405 1.00 97.44 115 GLY A CA 1
ATOM 831 C C . GLY A 1 115 ? -20.975 2.253 12.758 1.00 97.44 115 GLY A C 1
ATOM 832 O O . GLY A 1 115 ? -21.178 3.397 13.154 1.00 97.44 115 GLY A O 1
ATOM 833 N N . ASP A 1 116 ? -21.243 1.195 13.533 1.00 97.50 116 ASP A N 1
ATOM 834 C CA . ASP A 1 116 ? -21.817 1.339 14.881 1.00 97.50 116 ASP A CA 1
ATOM 835 C C . ASP A 1 116 ? -20.866 2.082 15.831 1.00 97.50 116 ASP A C 1
ATOM 837 O O . ASP A 1 116 ? -21.302 2.904 16.643 1.00 97.50 116 ASP A O 1
ATOM 841 N N . ILE A 1 117 ? -19.559 1.809 15.727 1.00 97.81 117 ILE A N 1
ATOM 842 C CA . ILE A 1 117 ? -18.520 2.501 16.502 1.00 97.81 117 ILE A CA 1
ATOM 843 C C . ILE A 1 117 ? -18.481 3.983 16.121 1.00 97.81 117 ILE A C 1
ATOM 845 O O . ILE A 1 117 ? -18.512 4.837 17.010 1.00 97.81 117 ILE A O 1
ATOM 849 N N . ALA A 1 118 ? -18.448 4.296 14.823 1.00 97.56 118 ALA A N 1
ATOM 850 C CA . ALA A 1 118 ? -18.450 5.669 14.326 1.00 97.56 118 ALA A CA 1
ATOM 851 C C . ALA A 1 118 ? -19.700 6.426 14.799 1.00 97.56 118 ALA A C 1
ATOM 853 O O . ALA A 1 118 ? -19.591 7.475 15.438 1.00 97.56 118 ALA A O 1
ATOM 854 N N . HIS A 1 119 ? -20.879 5.826 14.610 1.00 96.75 119 HIS A N 1
ATOM 855 C CA . HIS A 1 119 ? -22.151 6.400 15.031 1.00 96.75 119 HIS A CA 1
ATOM 856 C C . HIS A 1 119 ? -22.185 6.671 16.538 1.00 96.75 119 HIS A C 1
ATOM 858 O O . HIS A 1 119 ? -22.559 7.762 16.970 1.00 96.75 119 HIS A O 1
ATOM 864 N N . LYS A 1 120 ? -21.739 5.712 17.366 1.00 96.75 120 LYS A N 1
ATOM 865 C CA . LYS A 1 120 ? -21.643 5.903 18.820 1.00 96.75 120 LYS A CA 1
ATOM 866 C C . LYS A 1 120 ? -20.720 7.070 19.174 1.00 96.75 120 LYS A C 1
ATOM 868 O O . LYS A 1 120 ? -21.060 7.850 20.070 1.00 96.75 120 LYS A O 1
ATOM 873 N N . GLY A 1 121 ? -19.589 7.190 18.481 1.00 96.31 121 GLY A N 1
ATOM 874 C CA . GLY A 1 121 ? -18.624 8.275 18.647 1.00 96.31 121 GLY A CA 1
ATOM 875 C C . GLY A 1 121 ? -19.215 9.664 18.390 1.00 96.31 121 GLY A C 1
ATOM 876 O O . GLY A 1 121 ? -18.888 10.601 19.116 1.00 96.31 121 GLY A O 1
ATOM 877 N N . GLU A 1 122 ? -20.131 9.780 17.430 1.00 95.50 122 GLU A N 1
ATOM 878 C CA . GLU A 1 122 ? -20.769 11.036 17.001 1.00 95.50 122 GLU A CA 1
ATOM 879 C C . GLU A 1 122 ? -21.976 11.453 17.856 1.00 95.50 122 GLU A C 1
ATOM 881 O O . GLU A 1 122 ? -22.461 12.581 17.761 1.00 95.50 122 GLU A O 1
ATOM 886 N N . THR A 1 123 ? -22.471 10.564 18.720 1.00 94.31 123 THR 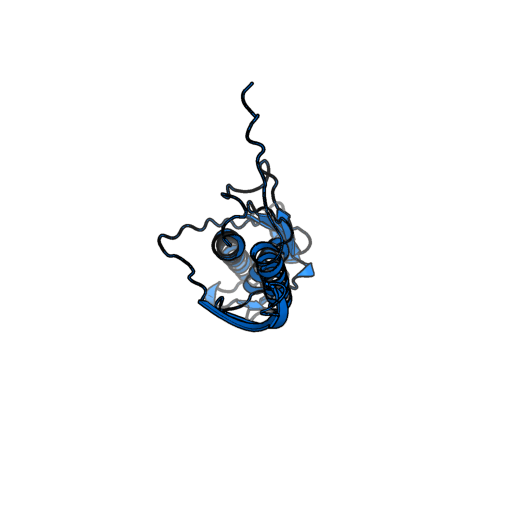A N 1
ATOM 887 C CA . THR A 1 123 ? -23.567 10.896 19.642 1.00 94.31 123 THR A CA 1
ATOM 888 C C . THR A 1 123 ? -23.152 11.915 20.708 1.00 94.31 123 THR A C 1
ATOM 890 O O . THR A 1 123 ? -21.980 12.054 21.046 1.00 94.31 123 THR A O 1
ATOM 893 N N . GLY A 1 124 ? -24.127 12.580 21.339 1.00 89.69 124 GLY A N 1
ATOM 894 C CA . GLY A 1 124 ? -23.867 13.560 22.408 1.00 89.69 124 GLY A CA 1
ATOM 895 C C . GLY A 1 124 ? -23.191 12.999 23.672 1.00 89.69 124 GLY A C 1
ATOM 896 O O . GLY A 1 124 ? -22.715 13.768 24.500 1.00 89.69 124 GLY A O 1
ATOM 897 N N . THR A 1 125 ? -23.129 11.672 23.827 1.00 89.94 125 THR A N 1
ATOM 898 C CA . THR A 1 125 ? -22.364 10.981 24.884 1.00 89.94 125 THR A CA 1
ATOM 899 C C . THR A 1 125 ? -21.206 10.161 24.301 1.00 89.94 125 THR A C 1
ATOM 901 O O . THR A 1 125 ? -20.768 9.188 24.917 1.00 89.94 125 THR A O 1
ATOM 904 N N . GLY A 1 126 ? -20.832 10.439 23.055 1.00 92.25 126 GLY A N 1
ATOM 905 C CA . GLY A 1 126 ? -19.804 9.729 22.317 1.00 92.25 126 GLY A CA 1
ATOM 906 C C . GLY A 1 126 ? -18.396 10.171 22.699 1.00 92.25 126 GLY A C 1
ATOM 907 O O . GLY A 1 126 ? -18.176 10.884 23.677 1.00 92.25 126 GLY A O 1
ATOM 908 N N . PHE A 1 127 ? -17.434 9.718 21.907 1.00 94.44 127 PHE A N 1
ATOM 909 C CA . PHE A 1 127 ? -16.001 9.965 22.087 1.00 94.44 127 PHE A CA 1
ATOM 910 C C . PHE A 1 127 ? -15.388 10.774 20.931 1.00 94.44 127 PHE A C 1
ATOM 912 O O . PHE A 1 127 ? -14.177 10.979 20.898 1.00 94.44 127 PHE A O 1
ATOM 919 N N . GLY A 1 128 ? -16.223 11.267 20.012 1.00 95.25 128 GLY A N 1
ATOM 920 C CA . GLY A 1 128 ? -15.801 11.975 18.808 1.00 95.25 128 GLY A CA 1
ATOM 921 C C . GLY A 1 128 ? -15.359 11.040 17.681 1.00 95.25 128 GLY A C 1
ATOM 922 O O . GLY A 1 128 ? -15.285 9.821 17.838 1.00 95.25 128 GLY A O 1
ATOM 923 N N . SER A 1 129 ? -15.071 11.629 16.519 1.00 95.38 129 SER A N 1
ATOM 924 C CA . SER A 1 129 ? -14.595 10.894 15.344 1.00 95.38 129 SER A CA 1
ATOM 925 C C . SER A 1 129 ? -13.213 10.287 15.588 1.00 95.38 129 SER A C 1
ATOM 927 O O . SER A 1 129 ? -12.313 10.939 16.124 1.00 95.38 129 SER A O 1
ATOM 929 N N . LEU A 1 130 ? -13.022 9.042 15.148 1.00 9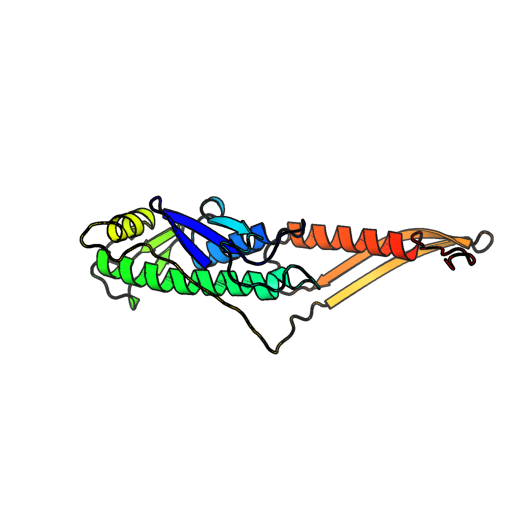7.88 130 LEU A N 1
ATOM 930 C CA . LEU A 1 130 ? -11.751 8.345 15.305 1.00 97.88 130 LEU A CA 1
ATOM 931 C C . LEU A 1 130 ? -10.816 8.650 14.138 1.00 97.88 130 LEU A C 1
ATOM 933 O O . LEU A 1 130 ? -11.132 8.409 12.974 1.00 97.88 130 LEU A O 1
ATOM 937 N N . VAL A 1 131 ? -9.632 9.154 14.477 1.00 97.81 131 VAL A N 1
ATOM 938 C CA . VAL A 1 131 ? -8.573 9.476 13.520 1.00 97.81 131 VAL A CA 1
ATOM 939 C C . VAL A 1 131 ? -7.273 8.837 13.982 1.00 97.81 131 VAL A C 1
ATOM 941 O O . VAL A 1 131 ? -6.880 8.999 15.138 1.00 97.81 131 VAL A O 1
ATOM 944 N N . GLY A 1 132 ? -6.598 8.127 13.084 1.00 97.81 132 GLY A N 1
ATOM 945 C CA . GLY A 1 132 ? -5.241 7.623 13.239 1.00 97.81 132 GLY A CA 1
ATOM 946 C C . GLY A 1 132 ? -4.222 8.496 12.516 1.00 97.81 132 GLY A C 1
ATOM 947 O O . GLY A 1 132 ? -4.445 8.976 11.399 1.00 97.81 132 GLY A O 1
ATOM 948 N N . THR A 1 133 ? -3.066 8.696 13.136 1.00 97.06 133 THR A N 1
ATOM 949 C CA . THR A 1 133 ? -1.936 9.397 12.522 1.00 97.06 133 THR A CA 1
ATOM 950 C C . THR A 1 133 ? -0.693 8.526 12.569 1.00 97.06 133 THR A C 1
ATOM 952 O O . THR A 1 133 ? -0.523 7.698 13.458 1.00 97.06 133 THR A O 1
ATOM 955 N N . GLY A 1 134 ? 0.164 8.698 11.570 1.00 95.56 134 GLY A N 1
ATOM 956 C CA . GLY A 1 134 ? 1.391 7.936 11.415 1.00 95.56 134 GLY A CA 1
ATOM 957 C C . GLY A 1 134 ? 2.398 8.769 10.644 1.00 95.56 134 GLY A C 1
ATOM 958 O O . GLY A 1 134 ? 2.037 9.469 9.697 1.00 95.56 134 GLY A O 1
ATOM 959 N N . SER A 1 135 ? 3.646 8.712 11.088 1.00 94.38 135 SER A N 1
ATOM 960 C CA . SER A 1 135 ? 4.805 9.270 10.403 1.00 94.38 135 SER A CA 1
ATOM 961 C C . SER A 1 135 ? 5.912 8.236 10.489 1.00 94.38 135 SER A C 1
ATOM 963 O O . SER A 1 135 ? 6.100 7.621 11.541 1.00 94.38 135 SER A O 1
ATOM 965 N N . TYR A 1 136 ? 6.606 8.014 9.380 1.00 93.94 136 TYR A N 1
ATOM 966 C CA . TYR A 1 136 ? 7.654 7.014 9.299 1.00 93.94 136 TYR A CA 1
ATOM 967 C C . TYR A 1 136 ? 8.978 7.671 8.933 1.00 93.94 136 TYR A C 1
ATOM 969 O O . TYR A 1 136 ? 9.102 8.350 7.914 1.00 93.94 136 TYR A O 1
ATOM 977 N N . ILE A 1 137 ? 9.970 7.440 9.784 1.00 92.62 137 ILE A N 1
ATOM 978 C CA . ILE A 1 137 ? 11.362 7.807 9.566 1.00 92.62 137 ILE A CA 1
ATOM 979 C C . ILE A 1 137 ? 12.215 6.585 9.875 1.00 92.62 137 ILE A C 1
ATOM 981 O O . ILE A 1 137 ? 11.893 5.805 10.771 1.00 92.62 137 ILE A O 1
ATOM 985 N N . THR A 1 138 ? 13.306 6.420 9.144 1.00 91.06 138 THR A N 1
ATOM 986 C CA . THR A 1 138 ? 14.237 5.319 9.366 1.00 91.06 138 THR A CA 1
ATOM 987 C C . THR A 1 138 ? 15.651 5.742 8.964 1.00 91.06 138 THR A C 1
ATOM 989 O O . THR A 1 138 ? 15.792 6.504 8.001 1.00 91.06 138 THR A O 1
ATOM 992 N N . PRO A 1 139 ? 16.693 5.315 9.702 1.00 89.69 139 PRO A N 1
ATOM 993 C CA . PRO A 1 139 ? 18.077 5.411 9.244 1.00 89.69 139 PRO A CA 1
ATOM 994 C C . PRO A 1 139 ? 18.441 4.295 8.250 1.00 89.69 139 PRO A C 1
ATOM 996 O O . PRO A 1 139 ? 19.492 4.370 7.615 1.00 89.69 139 PRO A O 1
ATOM 999 N N . ASP A 1 140 ? 17.594 3.270 8.131 1.00 88.38 140 ASP A N 1
ATOM 1000 C CA . ASP A 1 140 ? 17.834 2.086 7.316 1.00 88.38 140 ASP A CA 1
ATOM 1001 C C . ASP A 1 140 ? 17.326 2.268 5.883 1.00 88.38 140 ASP A C 1
ATOM 1003 O O . ASP A 1 140 ? 16.404 3.039 5.604 1.00 88.38 140 ASP A O 1
ATOM 1007 N N . PHE A 1 141 ? 17.906 1.502 4.961 1.00 80.31 141 PHE A N 1
ATOM 1008 C CA . PHE A 1 141 ? 17.528 1.511 3.553 1.00 80.31 141 PHE A CA 1
ATOM 1009 C C . PHE A 1 141 ? 16.885 0.181 3.158 1.00 80.31 141 PHE A C 1
ATOM 1011 O O . PHE A 1 141 ? 17.358 -0.892 3.531 1.00 80.31 141 PHE A O 1
ATOM 1018 N N . ALA A 1 142 ? 15.829 0.254 2.349 1.00 85.69 142 ALA A N 1
ATOM 1019 C CA . ALA A 1 142 ? 15.275 -0.909 1.668 1.00 85.69 142 ALA A CA 1
ATOM 1020 C C . ALA A 1 142 ? 16.102 -1.173 0.401 1.00 85.69 142 ALA A C 1
ATOM 1022 O O . ALA A 1 142 ? 16.008 -0.416 -0.565 1.00 85.69 142 ALA A O 1
ATOM 1023 N N . PHE A 1 143 ? 16.933 -2.216 0.418 1.00 87.62 143 PHE A N 1
ATOM 1024 C CA . PHE A 1 143 ? 17.777 -2.593 -0.717 1.00 87.62 143 PHE A CA 1
ATOM 1025 C C . PHE A 1 143 ? 17.115 -3.705 -1.544 1.00 87.62 143 PHE A C 1
ATOM 1027 O O . PHE A 1 143 ? 17.109 -4.852 -1.098 1.00 87.62 143 PHE A O 1
ATOM 1034 N N . PRO A 1 144 ? 16.565 -3.401 -2.735 1.00 92.19 144 PRO A N 1
ATOM 1035 C CA . PRO A 1 144 ? 16.162 -4.430 -3.682 1.00 92.19 144 PRO A CA 1
ATOM 1036 C C . PRO A 1 144 ? 17.381 -4.992 -4.425 1.00 92.19 144 PRO A C 1
ATOM 1038 O O . PRO A 1 144 ? 18.404 -4.318 -4.578 1.00 92.19 144 PRO A O 1
ATOM 1041 N N . TYR A 1 145 ? 17.242 -6.202 -4.957 1.00 93.50 145 TYR A N 1
ATOM 1042 C CA . TYR A 1 145 ? 18.242 -6.841 -5.811 1.00 93.50 145 TYR A CA 1
ATOM 1043 C C . TYR A 1 145 ? 17.631 -7.228 -7.150 1.00 93.50 145 TYR A C 1
ATOM 1045 O O . TYR A 1 145 ? 16.427 -7.425 -7.268 1.00 93.50 145 TYR A O 1
ATOM 1053 N N . GLY A 1 146 ? 18.459 -7.356 -8.181 1.00 94.94 146 GLY A N 1
ATOM 1054 C CA . GLY A 1 146 ? 17.996 -7.838 -9.472 1.00 94.94 146 GLY A CA 1
ATOM 1055 C C . GLY A 1 146 ? 19.105 -8.463 -10.298 1.00 94.94 146 GLY A C 1
ATOM 1056 O O . GLY A 1 146 ? 20.281 -8.144 -10.128 1.00 94.94 146 GLY A O 1
ATOM 1057 N N . ALA A 1 147 ? 18.712 -9.352 -11.202 1.00 96.81 147 ALA A N 1
ATOM 1058 C CA . ALA A 1 147 ? 19.572 -9.972 -12.194 1.00 96.81 147 ALA A CA 1
ATOM 1059 C C . ALA A 1 147 ? 18.928 -9.797 -13.570 1.00 96.81 147 ALA A C 1
ATOM 1061 O O . ALA A 1 147 ? 17.814 -10.265 -13.808 1.00 96.81 147 ALA A O 1
ATOM 1062 N N . ASN A 1 148 ? 19.633 -9.110 -14.468 1.00 96.69 148 ASN A N 1
ATOM 1063 C CA . ASN A 1 148 ? 19.168 -8.853 -15.826 1.00 96.69 148 ASN A CA 1
ATOM 1064 C C . ASN A 1 148 ? 20.070 -9.574 -16.830 1.00 96.69 148 ASN A C 1
ATOM 1066 O O . ASN A 1 148 ? 21.294 -9.484 -16.734 1.00 96.69 148 ASN A O 1
ATOM 1070 N N . PHE A 1 149 ? 19.470 -10.262 -17.800 1.00 97.62 149 PHE A N 1
ATOM 1071 C CA . PHE A 1 149 ? 20.181 -10.968 -18.866 1.00 97.62 149 PHE A CA 1
ATOM 1072 C C . PHE A 1 149 ? 19.652 -10.521 -20.224 1.00 97.62 149 PHE A C 1
ATOM 1074 O O . PHE A 1 149 ? 18.442 -10.517 -20.439 1.00 97.62 149 PHE A O 1
ATOM 1081 N N . ALA A 1 150 ? 20.553 -10.192 -21.147 1.00 97.38 150 ALA A N 1
ATOM 1082 C CA . ALA A 1 150 ? 20.209 -9.800 -22.508 1.00 97.38 150 ALA A CA 1
ATOM 1083 C C . ALA A 1 150 ? 20.865 -10.746 -23.519 1.00 97.38 150 ALA A C 1
ATOM 1085 O O . ALA A 1 150 ? 22.065 -11.013 -23.453 1.00 97.38 150 ALA A O 1
ATOM 1086 N N . GLU A 1 151 ? 20.071 -11.237 -24.463 1.00 97.94 151 GLU A N 1
ATOM 1087 C CA . GLU A 1 151 ? 20.534 -11.946 -25.652 1.00 97.94 151 GLU A CA 1
ATOM 1088 C C . GLU A 1 151 ? 20.496 -10.957 -26.819 1.00 97.94 151 GLU A C 1
ATOM 1090 O O . GLU A 1 151 ? 19.427 -10.452 -27.163 1.00 97.94 151 GLU A O 1
ATOM 1095 N N . VAL A 1 152 ? 21.659 -10.648 -27.396 1.00 97.38 152 VAL A N 1
ATOM 1096 C CA . VAL A 1 152 ? 21.803 -9.639 -28.455 1.00 97.38 152 VAL A CA 1
ATOM 1097 C C . VAL A 1 152 ? 22.503 -10.220 -29.676 1.00 97.38 152 VAL A C 1
ATOM 1099 O O . VAL A 1 152 ? 23.458 -10.989 -29.558 1.00 97.38 152 VAL A O 1
ATOM 1102 N N . ALA A 1 153 ? 22.052 -9.812 -30.857 1.00 97.69 153 ALA A N 1
ATOM 1103 C CA . ALA A 1 153 ? 22.703 -10.089 -32.127 1.00 97.69 153 ALA A CA 1
ATOM 1104 C C . ALA A 1 153 ? 23.315 -8.798 -32.684 1.00 97.69 153 ALA A C 1
ATOM 1106 O O . ALA A 1 153 ? 22.662 -7.756 -32.705 1.00 97.69 153 ALA A O 1
ATOM 1107 N N . VAL A 1 154 ? 24.559 -8.875 -33.161 1.00 97.56 154 VAL A N 1
ATOM 1108 C CA . VAL A 1 154 ? 25.287 -7.723 -33.712 1.00 97.56 154 VAL A CA 1
ATOM 1109 C C . VAL A 1 154 ? 25.730 -8.026 -35.135 1.00 97.56 154 VAL A C 1
ATOM 1111 O O . VAL A 1 154 ? 26.432 -9.008 -35.387 1.00 97.56 154 VAL A O 1
ATOM 1114 N N . ASN A 1 155 ? 25.358 -7.159 -36.074 1.00 97.62 155 ASN A N 1
ATOM 1115 C CA . ASN A 1 155 ? 25.907 -7.187 -37.420 1.00 97.62 155 ASN A CA 1
ATOM 1116 C C . ASN A 1 155 ? 27.266 -6.476 -37.428 1.00 97.62 155 ASN A C 1
ATOM 1118 O O . ASN A 1 155 ? 27.343 -5.251 -37.411 1.00 97.62 155 ASN A O 1
ATOM 1122 N N . THR A 1 156 ? 28.356 -7.236 -37.505 1.00 97.00 156 THR A N 1
ATOM 1123 C CA . THR A 1 156 ? 29.725 -6.692 -37.432 1.00 97.00 156 THR A CA 1
ATOM 1124 C C . THR A 1 156 ? 30.135 -5.846 -38.639 1.00 97.00 156 THR A C 1
ATOM 1126 O O . THR A 1 156 ? 31.156 -5.166 -38.580 1.00 97.00 156 THR A O 1
ATOM 1129 N N . ARG A 1 157 ? 29.363 -5.870 -39.735 1.00 97.69 157 ARG A N 1
ATOM 1130 C CA . ARG A 1 157 ? 29.612 -5.035 -40.920 1.00 97.69 157 ARG A CA 1
ATOM 1131 C C . ARG A 1 157 ? 28.895 -3.690 -40.855 1.00 97.69 157 ARG A C 1
ATOM 1133 O O . ARG A 1 157 ? 29.441 -2.718 -41.364 1.00 97.69 157 ARG A O 1
ATOM 1140 N N . THR A 1 158 ? 27.683 -3.641 -40.299 1.00 97.25 158 THR A N 1
ATOM 1141 C CA . THR A 1 158 ? 26.857 -2.416 -40.248 1.00 97.25 158 THR A CA 1
ATOM 1142 C C . THR A 1 158 ? 26.838 -1.755 -38.873 1.00 97.25 158 THR A C 1
ATOM 1144 O O . THR A 1 158 ? 26.481 -0.588 -38.775 1.00 97.25 158 THR A O 1
ATOM 1147 N N . GLY A 1 159 ? 27.206 -2.487 -37.819 1.00 95.25 159 GLY A N 1
ATOM 1148 C CA . GLY A 1 159 ? 27.067 -2.048 -36.432 1.00 95.25 159 GLY A CA 1
ATOM 1149 C C . GLY A 1 159 ? 25.642 -2.168 -35.883 1.00 95.25 159 GLY A C 1
ATOM 1150 O O . GLY A 1 159 ? 25.410 -1.792 -34.742 1.00 95.25 159 GLY A O 1
ATOM 1151 N N . GLU A 1 160 ? 24.690 -2.694 -36.660 1.00 96.50 160 GLU A N 1
ATOM 1152 C CA . GLU A 1 160 ? 23.300 -2.860 -36.224 1.00 96.50 160 GLU A CA 1
ATOM 1153 C C . GLU A 1 160 ? 23.203 -3.862 -35.064 1.00 96.50 160 GLU A C 1
ATOM 1155 O O . GLU A 1 160 ? 23.733 -4.976 -35.146 1.00 96.50 160 GLU A O 1
ATOM 1160 N N . ILE A 1 161 ? 22.506 -3.464 -33.997 1.00 96.50 161 ILE A N 1
ATOM 1161 C CA . ILE A 1 161 ? 22.272 -4.271 -32.797 1.00 96.50 161 ILE A CA 1
ATOM 1162 C C . ILE A 1 161 ? 20.786 -4.618 -32.726 1.00 96.50 161 ILE A C 1
ATOM 1164 O O . ILE A 1 161 ? 19.932 -3.735 -32.766 1.00 96.50 161 ILE A O 1
ATOM 1168 N N . ARG A 1 162 ? 20.480 -5.904 -32.561 1.00 96.12 162 ARG A N 1
ATOM 1169 C CA . ARG A 1 162 ? 19.129 -6.413 -32.319 1.00 96.12 162 ARG A CA 1
ATOM 1170 C C . ARG A 1 162 ? 19.081 -7.094 -30.955 1.00 96.12 162 ARG A C 1
ATOM 1172 O O . ARG A 1 162 ? 19.933 -7.926 -30.650 1.00 96.12 162 ARG A O 1
ATOM 1179 N N . LEU A 1 163 ? 18.098 -6.725 -30.138 1.00 96.81 163 LEU A N 1
ATOM 1180 C CA . LEU A 1 163 ? 17.812 -7.379 -28.863 1.00 96.81 163 LEU A CA 1
ATOM 1181 C C . LEU A 1 163 ? 16.831 -8.532 -29.101 1.00 96.81 163 LEU A C 1
ATOM 1183 O O . LEU A 1 163 ? 15.69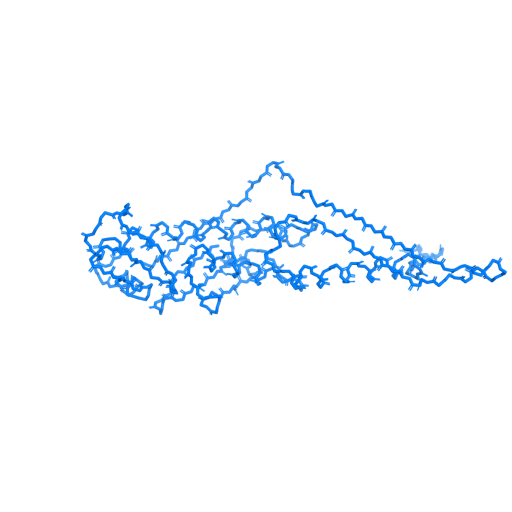7 -8.301 -29.519 1.00 96.81 163 LEU A O 1
ATOM 1187 N N . ASP A 1 164 ? 17.264 -9.761 -28.836 1.00 96.44 164 ASP A N 1
ATOM 1188 C CA . ASP A 1 164 ? 16.485 -10.970 -29.118 1.00 96.44 164 ASP A CA 1
ATOM 1189 C C . ASP A 1 164 ? 15.648 -11.369 -27.907 1.00 96.44 164 ASP A C 1
ATOM 1191 O O . ASP A 1 164 ? 14.469 -11.699 -28.043 1.00 96.44 164 ASP A O 1
ATOM 1195 N N . LYS A 1 165 ? 16.253 -11.327 -26.714 1.00 96.75 165 LYS A N 1
ATOM 1196 C CA . LYS A 1 165 ? 15.581 -11.622 -25.442 1.00 96.75 165 LYS A CA 1
ATOM 1197 C C . LYS A 1 165 ? 16.132 -10.754 -24.321 1.00 96.75 165 LYS A C 1
ATOM 1199 O O . LYS A 1 165 ? 17.329 -10.477 -24.275 1.00 96.75 165 LYS A O 1
ATOM 1204 N N . PHE A 1 166 ? 15.263 -10.394 -23.382 1.00 96.56 166 PHE A N 1
ATOM 1205 C CA . PHE A 1 166 ? 15.630 -9.714 -22.146 1.00 96.56 166 PHE A CA 1
ATOM 1206 C C . PHE A 1 166 ? 14.912 -10.375 -20.969 1.00 96.56 166 PHE A C 1
ATOM 1208 O O . PHE A 1 166 ? 13.685 -10.464 -20.960 1.00 96.56 166 PHE A O 1
ATOM 1215 N N . TYR A 1 167 ? 15.672 -10.841 -19.983 1.00 97.06 167 TYR A N 1
ATOM 1216 C CA . TYR A 1 167 ? 15.150 -11.425 -18.752 1.00 97.06 167 TYR A CA 1
ATOM 1217 C C . TYR A 1 167 ? 15.447 -10.475 -17.601 1.00 97.06 167 TYR A C 1
ATOM 1219 O O . TYR A 1 167 ? 16.615 -10.241 -17.300 1.00 97.06 167 TYR A O 1
ATOM 1227 N N . ALA A 1 168 ? 14.398 -9.958 -16.964 1.00 96.88 168 ALA A N 1
ATOM 1228 C CA . ALA A 1 168 ? 14.496 -9.110 -15.783 1.00 96.88 168 ALA A CA 1
ATOM 1229 C C . ALA A 1 168 ? 13.993 -9.879 -14.559 1.00 96.88 168 ALA A C 1
ATOM 1231 O O . ALA A 1 168 ? 12.805 -10.190 -14.464 1.00 96.88 168 ALA A O 1
ATOM 1232 N N . LEU A 1 169 ? 14.894 -10.202 -13.634 1.00 95.56 169 LEU A N 1
ATOM 1233 C CA . LEU A 1 169 ? 14.556 -10.791 -12.343 1.00 95.56 169 LEU A CA 1
ATOM 1234 C C . LEU A 1 169 ? 14.798 -9.735 -11.271 1.00 95.56 169 LEU A C 1
ATOM 1236 O O . LEU A 1 169 ? 15.895 -9.185 -11.197 1.00 95.56 169 LEU A O 1
ATOM 1240 N N . LEU A 1 170 ? 13.792 -9.457 -10.447 1.00 95.44 170 LEU A N 1
ATOM 1241 C CA . LEU A 1 170 ? 13.867 -8.454 -9.391 1.00 95.44 170 LEU A CA 1
ATOM 1242 C C . LEU A 1 170 ? 13.318 -9.033 -8.084 1.00 95.44 170 LEU A C 1
ATOM 1244 O O . LEU A 1 170 ? 12.236 -9.616 -8.069 1.00 95.44 170 LEU A O 1
ATOM 1248 N N . ASP A 1 171 ? 14.060 -8.834 -7.004 1.00 94.81 171 ASP A N 1
ATOM 1249 C CA . ASP A 1 171 ? 13.659 -9.087 -5.627 1.00 94.81 171 ASP A CA 1
ATOM 1250 C C . ASP A 1 171 ? 13.500 -7.736 -4.918 1.00 94.81 171 ASP A C 1
ATOM 1252 O O . ASP A 1 171 ? 14.463 -6.986 -4.735 1.00 94.81 171 ASP A O 1
ATOM 1256 N N . CYS A 1 172 ? 12.262 -7.405 -4.559 1.00 92.56 172 CYS A N 1
ATOM 1257 C CA . CYS A 1 172 ? 11.911 -6.205 -3.804 1.00 92.56 172 CYS A CA 1
ATOM 1258 C C . CYS A 1 172 ? 11.409 -6.530 -2.387 1.00 92.56 172 CYS A C 1
ATOM 1260 O O . CYS A 1 172 ? 10.751 -5.698 -1.761 1.00 92.56 172 CYS A O 1
ATOM 1262 N N . GLY A 1 173 ? 11.697 -7.734 -1.882 1.00 93.62 173 GLY A N 1
ATOM 1263 C CA . GLY A 1 173 ? 11.072 -8.276 -0.682 1.00 93.62 173 GLY A CA 1
ATOM 1264 C C . GLY A 1 173 ? 9.630 -8.703 -0.955 1.00 93.62 173 GLY A C 1
ATOM 1265 O O . GLY A 1 173 ? 9.344 -9.354 -1.958 1.00 93.62 173 GLY A O 1
ATOM 1266 N N . THR A 1 174 ? 8.707 -8.351 -0.058 1.00 93.50 174 THR A N 1
ATOM 1267 C CA . THR A 1 174 ? 7.291 -8.723 -0.189 1.00 93.50 174 THR A CA 1
ATOM 1268 C C . THR A 1 174 ? 6.550 -7.753 -1.119 1.00 93.50 174 THR A C 1
ATOM 1270 O O . THR A 1 174 ? 6.347 -6.593 -0.748 1.00 93.50 174 THR A O 1
ATOM 1273 N N . PRO A 1 175 ? 6.082 -8.190 -2.302 1.00 94.00 175 PRO A N 1
ATOM 1274 C CA . PRO A 1 175 ? 5.320 -7.324 -3.193 1.00 94.00 175 PRO A CA 1
ATOM 1275 C C . PRO A 1 175 ? 3.904 -7.083 -2.650 1.00 94.00 175 PRO A C 1
ATOM 1277 O O . PRO A 1 175 ? 3.080 -7.994 -2.621 1.00 94.00 175 PRO A O 1
ATOM 1280 N N . VAL A 1 176 ? 3.584 -5.832 -2.297 1.00 95.31 176 VAL A N 1
ATOM 1281 C CA . VAL A 1 176 ? 2.224 -5.434 -1.861 1.00 95.31 176 VAL A CA 1
ATOM 1282 C C . VAL A 1 176 ? 1.191 -5.647 -2.976 1.00 95.31 176 VAL A C 1
ATOM 1284 O O . VAL A 1 176 ? 0.054 -6.062 -2.747 1.00 95.31 176 VAL A O 1
ATOM 1287 N N . ASN A 1 177 ? 1.581 -5.362 -4.218 1.00 95.31 177 ASN A N 1
ATOM 1288 C CA . ASN A 1 177 ? 0.780 -5.659 -5.396 1.00 95.31 177 ASN A CA 1
ATOM 1289 C C . ASN A 1 177 ? 1.682 -6.245 -6.497 1.00 95.31 177 ASN A C 1
ATOM 1291 O O . ASN A 1 177 ? 2.360 -5.476 -7.182 1.00 95.31 177 ASN A O 1
ATOM 1295 N N . PRO A 1 178 ? 1.697 -7.582 -6.671 1.00 95.06 178 PRO A N 1
ATOM 1296 C CA . PRO A 1 178 ? 2.545 -8.244 -7.661 1.00 95.06 178 PRO A CA 1
ATOM 1297 C C . PRO A 1 178 ? 2.320 -7.763 -9.098 1.00 95.06 178 PRO A C 1
ATOM 1299 O O . PRO A 1 178 ? 3.282 -7.628 -9.849 1.00 95.06 178 PRO A O 1
ATOM 1302 N N . GLU A 1 179 ? 1.078 -7.452 -9.478 1.00 94.94 179 GLU A N 1
ATOM 1303 C CA . GLU A 1 179 ? 0.750 -6.989 -10.832 1.00 94.94 179 GLU A CA 1
ATOM 1304 C C . GLU A 1 179 ? 1.312 -5.589 -11.102 1.00 94.94 179 GLU A C 1
ATOM 1306 O O . GLU A 1 179 ? 1.927 -5.357 -12.143 1.00 94.94 179 GLU A O 1
ATOM 1311 N N . LEU A 1 180 ? 1.179 -4.667 -10.139 1.00 94.38 180 LEU A N 1
ATOM 1312 C CA . LEU A 1 180 ? 1.780 -3.332 -10.242 1.00 94.38 180 LEU A CA 1
ATOM 1313 C C . LEU A 1 180 ? 3.308 -3.402 -10.233 1.00 94.38 180 LEU A C 1
ATOM 1315 O O . LEU A 1 180 ? 3.954 -2.721 -11.027 1.00 94.38 180 LEU A O 1
ATOM 1319 N N . ALA A 1 181 ? 3.888 -4.247 -9.375 1.00 94.38 181 ALA A N 1
ATOM 1320 C CA . ALA A 1 181 ? 5.331 -4.461 -9.335 1.00 94.38 181 ALA A CA 1
ATOM 1321 C C . ALA A 1 181 ? 5.854 -4.970 -10.688 1.00 94.38 181 ALA A C 1
ATOM 1323 O O . ALA A 1 181 ? 6.841 -4.450 -11.206 1.00 94.38 181 ALA A O 1
ATOM 1324 N N . LEU A 1 182 ? 5.150 -5.922 -11.306 1.00 95.00 182 LEU A N 1
ATOM 1325 C CA . LEU A 1 182 ? 5.480 -6.420 -12.638 1.00 95.00 182 LEU A CA 1
ATOM 1326 C C . LEU A 1 182 ? 5.343 -5.328 -13.713 1.00 95.00 182 LEU A C 1
ATOM 1328 O O . LEU A 1 182 ? 6.228 -5.185 -14.556 1.00 95.00 182 LEU A O 1
ATOM 1332 N N . GLY A 1 183 ? 4.289 -4.508 -13.650 1.00 95.62 183 GLY A N 1
ATOM 1333 C CA . GLY A 1 183 ? 4.119 -3.347 -14.527 1.00 95.62 183 GLY A CA 1
ATOM 1334 C C . GLY A 1 183 ? 5.296 -2.368 -14.456 1.00 95.62 183 GLY A C 1
ATOM 1335 O O . GLY A 1 183 ? 5.797 -1.921 -15.490 1.00 95.62 183 GLY A O 1
ATOM 1336 N N . GLN A 1 184 ? 5.802 -2.095 -13.249 1.00 95.19 184 GLN A N 1
ATOM 1337 C CA . GLN A 1 184 ? 6.994 -1.264 -13.053 1.00 95.19 184 GLN A CA 1
ATOM 1338 C C . GLN A 1 184 ? 8.256 -1.909 -13.641 1.00 95.19 184 GLN A C 1
ATOM 1340 O O . GLN A 1 184 ? 9.054 -1.212 -14.268 1.00 95.19 184 GLN A O 1
ATOM 1345 N N . ILE A 1 185 ? 8.426 -3.230 -13.508 1.00 95.50 185 ILE A N 1
ATOM 1346 C CA . ILE A 1 185 ? 9.552 -3.956 -14.120 1.00 95.50 185 ILE A CA 1
ATOM 1347 C C . ILE A 1 185 ? 9.516 -3.819 -15.646 1.00 95.50 185 ILE A C 1
ATOM 1349 O O . ILE A 1 185 ? 10.552 -3.540 -16.255 1.00 95.50 185 ILE A O 1
ATOM 1353 N N . TYR A 1 186 ? 8.343 -3.947 -16.274 1.00 95.88 186 TYR A N 1
ATOM 1354 C CA . TYR A 1 186 ? 8.207 -3.745 -17.719 1.00 95.88 186 TYR A CA 1
ATOM 1355 C C . TYR A 1 186 ? 8.545 -2.315 -18.138 1.00 95.88 186 TYR A C 1
ATOM 1357 O O . TYR A 1 186 ? 9.344 -2.126 -19.056 1.00 95.88 186 TYR A O 1
ATOM 1365 N N . GLY A 1 187 ? 7.997 -1.311 -17.447 1.00 95.56 187 GLY A N 1
ATOM 1366 C CA . GLY A 1 187 ? 8.283 0.095 -17.737 1.00 95.56 187 GLY A CA 1
ATOM 1367 C C . GLY A 1 187 ? 9.771 0.428 -17.604 1.00 95.56 187 GLY A C 1
ATOM 1368 O O . GLY A 1 187 ? 10.356 1.034 -18.501 1.00 95.56 187 GLY A O 1
ATOM 1369 N N . ALA A 1 188 ? 10.408 -0.031 -16.524 1.00 95.06 188 ALA A N 1
ATOM 1370 C CA . ALA A 1 188 ? 11.838 0.158 -16.299 1.00 95.06 188 ALA A CA 1
ATOM 1371 C C . ALA A 1 188 ? 12.692 -0.554 -17.359 1.00 95.06 188 ALA A C 1
ATOM 1373 O O . ALA A 1 188 ? 13.657 0.024 -17.854 1.00 95.06 188 ALA A O 1
ATOM 1374 N N . THR A 1 189 ? 12.318 -1.776 -17.745 1.00 96.31 189 THR A N 1
ATOM 1375 C CA . THR A 1 189 ? 13.024 -2.553 -18.774 1.00 96.31 189 THR A CA 1
ATOM 1376 C C . THR A 1 189 ? 12.951 -1.865 -20.134 1.00 96.31 189 THR A C 1
ATOM 1378 O O . THR A 1 189 ? 13.977 -1.669 -20.778 1.00 96.31 189 THR A O 1
ATOM 1381 N N . LEU A 1 190 ? 11.758 -1.437 -20.557 1.00 95.94 190 LEU A N 1
ATOM 1382 C CA . LEU A 1 190 ? 11.579 -0.729 -21.827 1.00 95.94 190 LEU A CA 1
ATOM 1383 C C . LEU A 1 190 ? 12.340 0.597 -21.845 1.00 95.94 190 LEU A C 1
ATOM 1385 O O . LEU A 1 190 ? 12.998 0.906 -22.837 1.00 95.94 190 LEU A O 1
ATOM 1389 N N . ARG A 1 191 ? 12.322 1.337 -20.730 1.00 95.94 191 ARG A N 1
ATOM 1390 C CA . ARG A 1 191 ? 13.124 2.553 -20.576 1.00 95.94 191 ARG A CA 1
ATOM 1391 C C . ARG A 1 191 ? 14.620 2.263 -20.680 1.00 95.94 191 ARG A C 1
ATOM 1393 O O . ARG A 1 191 ? 15.321 2.985 -21.372 1.00 95.94 191 ARG A O 1
ATOM 1400 N N . ALA A 1 192 ? 15.116 1.210 -20.031 1.00 95.50 192 ALA A N 1
ATOM 1401 C CA . ALA A 1 192 ? 16.528 0.836 -20.100 1.00 95.50 192 ALA A CA 1
ATOM 1402 C C . ALA A 1 192 ? 16.954 0.457 -21.528 1.00 95.50 192 ALA A C 1
ATOM 1404 O O . ALA A 1 192 ? 18.036 0.847 -21.967 1.00 95.50 192 ALA A O 1
ATOM 1405 N N . ILE A 1 193 ? 16.099 -0.260 -22.263 1.00 95.81 193 ILE A N 1
ATOM 1406 C CA . ILE A 1 193 ? 16.342 -0.628 -23.664 1.00 95.81 193 ILE A CA 1
ATOM 1407 C C . ILE A 1 193 ? 16.376 0.623 -24.548 1.00 95.81 193 ILE A C 1
ATOM 1409 O O . ILE A 1 193 ? 17.349 0.814 -25.273 1.00 95.81 193 ILE A O 1
ATOM 1413 N N . GLY A 1 194 ? 15.362 1.491 -24.456 1.00 96.00 194 GLY A N 1
ATOM 1414 C CA . GLY A 1 194 ? 15.303 2.740 -25.222 1.00 96.00 194 GLY A CA 1
ATOM 1415 C C . GLY A 1 194 ? 16.510 3.631 -24.946 1.00 96.00 194 GLY A C 1
ATOM 1416 O O . GLY A 1 194 ? 17.197 4.051 -25.877 1.00 96.00 194 GLY A O 1
ATOM 1417 N N . HIS A 1 195 ? 16.839 3.807 -23.665 1.00 95.81 195 HIS A N 1
ATOM 1418 C CA . HIS A 1 195 ? 18.002 4.572 -23.239 1.00 95.81 195 HIS A CA 1
ATOM 1419 C C . HIS A 1 195 ? 19.319 4.020 -23.792 1.00 95.81 195 HIS A C 1
ATOM 1421 O O . HIS A 1 195 ? 20.158 4.772 -24.269 1.00 95.81 195 HIS A O 1
ATOM 1427 N N . SER A 1 196 ? 19.503 2.698 -23.758 1.00 94.44 196 SER A N 1
ATOM 1428 C CA . SER A 1 196 ? 20.763 2.075 -24.183 1.00 94.44 196 SER A CA 1
ATOM 1429 C C . SER A 1 196 ? 20.924 2.011 -25.703 1.00 94.44 196 SER A C 1
ATOM 1431 O O . SER A 1 196 ? 22.050 1.954 -26.189 1.00 94.44 196 SER A O 1
ATOM 1433 N N . MET A 1 197 ? 19.819 1.948 -26.452 1.00 94.00 197 MET A N 1
ATOM 1434 C CA . MET A 1 197 ? 19.846 1.683 -27.893 1.00 94.00 197 MET A CA 1
ATOM 1435 C C . MET A 1 197 ? 19.545 2.903 -28.763 1.00 94.00 197 MET A C 1
ATOM 1437 O O . MET A 1 197 ? 19.821 2.850 -29.961 1.00 94.00 197 MET A O 1
ATOM 1441 N N . SER A 1 198 ? 18.905 3.950 -28.236 1.00 92.75 198 SER A N 1
ATOM 1442 C CA . SER A 1 198 ? 18.333 4.996 -29.097 1.00 92.75 198 SER A CA 1
ATOM 1443 C C . SER A 1 198 ? 18.306 6.396 -28.502 1.00 92.75 198 SER A C 1
ATOM 1445 O O . SER A 1 198 ? 18.466 7.353 -29.252 1.00 92.75 198 SER A O 1
ATOM 1447 N N . GLU A 1 199 ? 18.046 6.553 -27.204 1.00 96.06 199 GLU A N 1
ATOM 1448 C CA . GLU A 1 199 ? 17.876 7.893 -26.638 1.00 96.06 199 GLU A CA 1
ATOM 1449 C C . GLU A 1 199 ? 19.214 8.634 -26.550 1.00 96.06 199 GLU A C 1
ATOM 1451 O O . GLU A 1 199 ? 20.153 8.191 -25.892 1.00 96.06 199 GLU A O 1
ATOM 1456 N N . GLU A 1 200 ? 19.267 9.819 -27.151 1.00 93.38 200 GLU A N 1
ATOM 1457 C CA . GLU A 1 200 ? 20.387 10.744 -27.037 1.00 93.38 200 GLU A CA 1
ATOM 1458 C C . GLU A 1 200 ? 19.880 12.183 -26.905 1.00 93.38 200 GLU A C 1
ATOM 1460 O O . GLU A 1 200 ? 18.841 12.555 -27.453 1.00 93.38 200 GLU A O 1
ATOM 1465 N N . ILE A 1 201 ? 20.618 13.002 -26.155 1.00 93.12 201 ILE A N 1
ATOM 1466 C CA . ILE A 1 201 ? 20.406 14.450 -26.100 1.00 93.12 201 ILE A CA 1
ATOM 1467 C C . ILE A 1 201 ? 21.633 15.093 -26.739 1.00 93.12 201 ILE A C 1
ATOM 1469 O O . ILE A 1 201 ? 22.702 15.150 -26.130 1.00 93.12 201 ILE A O 1
ATOM 1473 N N . ILE A 1 202 ? 21.476 15.551 -27.980 1.00 92.25 202 ILE A N 1
ATOM 1474 C CA . ILE A 1 202 ? 22.531 16.229 -28.733 1.00 92.25 202 ILE A CA 1
ATOM 1475 C C . ILE A 1 202 ? 22.412 17.729 -28.482 1.00 92.25 202 ILE A C 1
ATOM 1477 O O . ILE A 1 202 ? 21.367 18.332 -28.721 1.00 92.25 202 ILE A O 1
ATOM 1481 N N . TYR A 1 203 ? 23.499 18.328 -28.006 1.00 89.94 203 TYR A N 1
ATOM 1482 C CA . TYR A 1 203 ? 23.623 19.774 -27.878 1.00 89.94 203 TYR A CA 1
ATOM 1483 C C . TYR A 1 203 ? 24.446 20.309 -29.048 1.00 89.94 203 TYR A C 1
ATOM 1485 O O . TYR A 1 203 ? 25.554 19.827 -29.294 1.00 89.94 203 TYR A O 1
ATOM 1493 N N . ASP A 1 204 ? 23.927 21.321 -29.742 1.00 88.81 204 ASP A N 1
ATOM 1494 C CA . ASP A 1 204 ? 24.708 22.065 -30.728 1.00 88.81 204 ASP A CA 1
ATOM 1495 C C . ASP A 1 204 ? 25.805 22.886 -30.038 1.00 88.81 204 ASP A C 1
ATOM 1497 O O . ASP A 1 204 ? 25.637 23.393 -28.927 1.00 88.81 204 ASP A O 1
ATOM 1501 N N . ALA A 1 205 ? 26.933 23.061 -30.727 1.00 80.81 205 ALA A N 1
ATOM 1502 C CA . ALA A 1 205 ? 28.072 23.822 -30.214 1.00 80.81 205 ALA A CA 1
ATOM 1503 C C . ALA A 1 205 ? 27.801 25.340 -30.084 1.00 80.81 205 ALA A C 1
ATOM 1505 O O . ALA A 1 205 ? 28.590 26.045 -29.457 1.00 80.81 205 ALA A O 1
ATOM 1506 N N . GLU A 1 206 ? 26.700 25.853 -30.648 1.00 71.75 206 GLU A N 1
ATOM 1507 C CA . GLU A 1 206 ? 26.343 27.281 -30.668 1.00 71.75 206 GLU A CA 1
ATOM 1508 C C . GLU A 1 206 ? 25.146 27.629 -29.765 1.00 71.75 206 GLU A C 1
ATOM 1510 O O . GLU A 1 206 ? 24.168 28.232 -30.205 1.00 71.75 206 GLU A O 1
ATOM 1515 N N . VAL A 1 207 ? 25.219 27.319 -28.470 1.00 60.91 207 VAL A N 1
ATOM 1516 C CA . VAL A 1 207 ? 24.291 27.911 -27.487 1.00 60.91 207 VAL A CA 1
ATOM 1517 C C . VAL A 1 207 ? 25.073 28.732 -26.470 1.00 60.91 207 VAL A C 1
ATOM 1519 O O . VAL A 1 207 ? 25.225 28.368 -25.308 1.00 60.91 207 VAL A O 1
ATOM 1522 N N . THR A 1 208 ? 25.556 29.883 -26.938 1.00 55.12 208 THR A N 1
ATOM 1523 C CA . THR A 1 208 ? 25.963 31.002 -26.083 1.00 55.12 208 THR A CA 1
ATOM 1524 C C . THR A 1 208 ? 25.150 32.227 -26.493 1.00 55.12 208 THR A C 1
ATOM 1526 O O . THR A 1 208 ? 25.474 32.905 -27.470 1.00 55.12 208 THR A O 1
ATOM 1529 N N . ARG A 1 209 ? 24.079 32.512 -25.753 1.00 48.34 209 ARG A N 1
ATOM 1530 C CA . ARG A 1 209 ? 23.499 33.852 -25.628 1.00 48.34 209 ARG A CA 1
ATOM 1531 C C . ARG A 1 209 ? 23.092 34.088 -24.188 1.00 48.34 209 ARG A C 1
ATOM 1533 O O . ARG A 1 209 ? 22.501 33.157 -23.602 1.00 48.34 209 ARG A O 1
#

Radius of gyration: 23.86 Å; chains: 1; bounding box: 54×47×69 Å

Sequence (209 aa):
MIKLESDGTFIVHSGGADIGTGLDTVVTKLAAEVLHCPPQDVHVISGDTDHALFDKGAYASSGTCFSGNAARLAAENLREKILFHGAQMLGEAVADVQLATPGVVRGKKGEVSFGDIAHKGETGTGFGSLVGTGSYITPDFAFPYGANFAEVAVNTRTGEIRLDKFYALLDCGTPVNPELALGQIYGATLRAIGHSMSEEIIYDAEVTR

Organism: Escherichia coli (NCBI:txid562)